Protein AF-A0A957UEA1-F1 (afdb_monomer)

Sequence (206 aa):
MGRRNWQVFEDFLEIAERNLWDQPMHVEHVAAGMPLPESAEAIALVAGLERHYPGDEHWDNFAQAYALLLDAAETAEAVGGSWDTLGEVFMEFGQPSHWYGQHFTTWNTAMLAQRLLNGNDEARIAEALAADAGHAIRAVLVTHVDTASSALSDIAAIRAAIDSTGHPALLAVDAIASLACDEMRMDEWGVDILVGASQKGLMLPP

Radius of gyration: 18.83 Å; Cα contacts (8 Å, |Δi|>4): 244; chains: 1; bounding box: 43×38×44 Å

Foldseek 3Di:
DADDPCCLVVLLVLLVVVLVVLVVVQLVCLVVLHPRDDDPSNVVSVVVVCVNQPDLVSLLVSLVVSVVVLVVVQPPPPDPDDSQPQLVVQVVSVGDHPPFADRREDQSQLVSVVSNVCLLVLVVLLVVQLVPPVLPAAAREEEQQDRRNSDGGDLLSNLVSCVVSVRNHAYAYECQAPVLNHDDDCVVSRHPHYDYDCVHNVVHDD

Structure (mmCIF, N/CA/C/O backbone):
data_AF-A0A957UEA1-F1
#
_entry.id   AF-A0A957UEA1-F1
#
loop_
_atom_site.group_PDB
_atom_site.id
_atom_site.type_symbol
_atom_site.label_atom_id
_atom_site.label_alt_id
_atom_site.label_comp_id
_atom_site.label_asym_id
_atom_site.label_entity_id
_atom_site.label_seq_id
_atom_site.pdbx_PDB_ins_code
_atom_site.Cartn_x
_atom_site.Cartn_y
_atom_site.Cartn_z
_atom_site.occupancy
_atom_site.B_iso_or_equiv
_atom_site.auth_seq_id
_atom_site.auth_comp_id
_atom_site.auth_asym_id
_atom_site.auth_atom_id
_atom_site.pdbx_PDB_model_num
ATOM 1 N N . MET A 1 1 ? 24.969 12.513 14.583 1.00 49.31 1 MET A N 1
ATOM 2 C CA . MET A 1 1 ? 24.843 13.823 13.907 1.00 49.31 1 MET A CA 1
ATOM 3 C C . MET A 1 1 ? 23.772 13.621 12.850 1.00 49.31 1 MET A C 1
ATOM 5 O O . MET A 1 1 ? 23.952 12.718 12.047 1.00 49.31 1 MET A O 1
ATOM 9 N N . GLY A 1 2 ? 22.627 14.302 12.944 1.00 61.53 2 GLY A N 1
ATOM 10 C CA . GLY A 1 2 ? 21.506 14.069 12.022 1.00 61.53 2 GLY A CA 1
ATOM 11 C C . GLY A 1 2 ? 21.831 14.521 10.595 1.00 61.53 2 GLY A C 1
ATOM 12 O O . GLY A 1 2 ? 22.608 15.462 10.415 1.00 61.53 2 GLY A O 1
ATOM 13 N N . ARG A 1 3 ? 21.252 13.841 9.598 1.00 74.00 3 ARG A N 1
ATOM 14 C CA . ARG A 1 3 ? 21.262 14.269 8.189 1.00 74.00 3 ARG A CA 1
ATOM 15 C C . ARG A 1 3 ? 20.566 15.632 8.062 1.00 74.00 3 ARG A C 1
ATOM 17 O O . ARG A 1 3 ? 19.679 15.962 8.848 1.00 74.00 3 ARG A O 1
ATOM 24 N N . ARG A 1 4 ? 20.975 16.448 7.092 1.00 83.19 4 ARG A N 1
ATOM 25 C CA . ARG A 1 4 ? 20.295 17.712 6.760 1.00 83.19 4 ARG A CA 1
ATOM 26 C C . ARG A 1 4 ? 19.091 17.424 5.867 1.00 83.19 4 ARG A C 1
ATOM 28 O O . ARG A 1 4 ? 19.165 16.531 5.035 1.00 83.19 4 ARG A O 1
ATOM 35 N N . ASN A 1 5 ? 18.040 18.239 5.967 1.00 77.12 5 ASN A N 1
ATOM 36 C CA . ASN A 1 5 ? 16.781 18.031 5.234 1.00 77.12 5 ASN A CA 1
ATOM 37 C C . ASN A 1 5 ? 16.963 17.855 3.719 1.00 77.12 5 ASN A C 1
ATOM 39 O O . ASN A 1 5 ? 16.266 17.062 3.112 1.00 77.12 5 ASN A O 1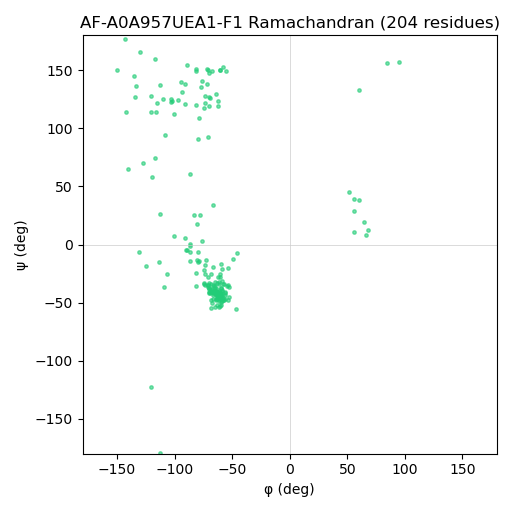
ATOM 43 N N . TRP A 1 6 ? 17.909 18.563 3.101 1.00 80.38 6 TRP A N 1
ATOM 44 C CA . TRP A 1 6 ? 18.140 18.471 1.656 1.00 80.38 6 TRP A CA 1
ATOM 45 C C . TRP A 1 6 ? 18.819 17.166 1.218 1.00 80.38 6 TRP A C 1
ATOM 47 O O . TRP A 1 6 ? 18.757 16.820 0.047 1.00 80.38 6 TRP A O 1
ATOM 57 N N . GLN A 1 7 ? 19.445 16.430 2.138 1.00 86.88 7 GLN A N 1
ATOM 58 C CA . GLN A 1 7 ? 20.112 15.160 1.825 1.00 86.88 7 GLN A CA 1
ATOM 59 C C . GLN A 1 7 ? 19.107 14.038 1.544 1.00 86.88 7 GLN A C 1
ATOM 61 O O . GLN A 1 7 ? 19.476 13.027 0.963 1.00 86.88 7 GLN A O 1
ATOM 66 N N . VAL A 1 8 ? 17.828 14.258 1.871 1.00 84.69 8 VAL A N 1
ATOM 67 C CA . VAL A 1 8 ? 16.711 13.414 1.430 1.00 84.69 8 VAL A CA 1
ATOM 68 C C . VAL A 1 8 ? 16.635 13.323 -0.097 1.00 84.69 8 VAL A C 1
ATOM 70 O O . VAL A 1 8 ? 16.293 12.283 -0.646 1.00 84.69 8 VAL A O 1
ATOM 73 N N . PHE A 1 9 ? 17.002 14.409 -0.786 1.00 84.00 9 PHE A N 1
ATOM 74 C CA . PHE A 1 9 ? 17.020 14.468 -2.242 1.00 84.00 9 PHE A CA 1
ATOM 75 C C . PHE A 1 9 ? 18.207 13.695 -2.826 1.00 84.00 9 PHE A C 1
ATOM 77 O O . PHE A 1 9 ? 18.073 13.082 -3.877 1.00 84.00 9 PHE A O 1
ATOM 84 N N . GLU A 1 10 ? 19.355 13.681 -2.140 1.00 88.56 10 GLU A N 1
ATOM 85 C CA . GLU A 1 10 ? 20.489 12.833 -2.534 1.00 88.56 10 GLU A CA 1
ATOM 86 C C . GLU A 1 10 ? 20.099 11.356 -2.448 1.00 88.56 10 GLU A C 1
ATOM 88 O O . GLU A 1 10 ? 20.282 10.623 -3.413 1.00 88.56 10 GLU A O 1
ATOM 93 N N . ASP A 1 11 ? 19.474 10.951 -1.336 1.00 87.62 11 ASP A N 1
ATOM 94 C CA . ASP A 1 11 ? 18.984 9.582 -1.155 1.00 87.62 11 ASP A CA 1
ATOM 95 C C . ASP A 1 11 ? 17.944 9.212 -2.234 1.00 87.62 11 ASP A C 1
ATOM 97 O O . ASP A 1 11 ? 18.010 8.127 -2.807 1.00 87.62 11 ASP A O 1
ATOM 101 N N . PHE A 1 12 ? 17.027 10.129 -2.576 1.00 81.94 12 PHE A N 1
ATOM 102 C CA . PHE A 1 12 ? 16.074 9.955 -3.682 1.00 81.94 12 PHE A CA 1
ATOM 103 C C . PHE A 1 12 ? 16.775 9.693 -5.025 1.00 81.94 12 PHE A C 1
ATOM 105 O O . PHE A 1 12 ? 16.403 8.763 -5.743 1.00 81.94 12 PHE A O 1
ATOM 112 N N . LEU A 1 13 ? 17.796 10.488 -5.362 1.00 84.12 13 LEU A N 1
ATOM 113 C CA . LEU A 1 13 ? 18.549 10.327 -6.606 1.00 84.12 13 LEU A CA 1
ATOM 114 C C . LEU A 1 13 ? 19.344 9.019 -6.630 1.00 84.12 13 LEU A C 1
ATOM 116 O O . LEU A 1 13 ? 19.348 8.349 -7.658 1.00 84.12 13 LEU A O 1
ATOM 120 N N . GLU A 1 14 ? 19.971 8.636 -5.515 1.00 87.00 14 GLU A N 1
ATOM 121 C CA . GLU A 1 14 ? 20.700 7.368 -5.398 1.00 87.00 14 GLU A CA 1
ATOM 122 C C . GLU A 1 14 ? 19.771 6.163 -5.609 1.00 87.00 14 GLU A C 1
ATOM 124 O O . GLU A 1 14 ? 20.134 5.222 -6.316 1.00 87.00 14 GLU A O 1
ATOM 129 N N . ILE A 1 15 ? 18.549 6.209 -5.063 1.00 80.50 15 ILE A N 1
ATOM 130 C CA . ILE A 1 15 ? 17.513 5.194 -5.306 1.00 80.50 15 ILE A CA 1
ATOM 131 C C . ILE A 1 15 ? 17.152 5.144 -6.794 1.00 80.50 15 ILE A C 1
ATOM 133 O O . ILE A 1 15 ? 17.224 4.077 -7.406 1.00 80.50 15 ILE A O 1
ATOM 137 N N . ALA A 1 16 ? 16.796 6.285 -7.392 1.00 76.44 16 ALA A N 1
ATOM 138 C CA . ALA A 1 16 ? 16.396 6.356 -8.797 1.00 76.44 16 ALA A CA 1
ATOM 139 C C . ALA A 1 16 ? 17.508 5.875 -9.747 1.00 76.44 16 ALA A C 1
ATOM 141 O O . ALA A 1 16 ? 17.252 5.098 -10.669 1.00 76.44 16 ALA A O 1
ATOM 142 N N . GLU A 1 17 ? 18.751 6.283 -9.495 1.00 82.81 17 GLU A N 1
ATOM 143 C CA . GLU A 1 17 ? 19.921 5.858 -10.257 1.00 82.81 17 GLU A CA 1
ATOM 144 C C . GLU A 1 17 ? 20.171 4.350 -10.112 1.00 82.81 17 GLU A C 1
ATOM 146 O O . GLU A 1 17 ? 20.339 3.658 -11.118 1.00 82.81 17 GLU A O 1
ATOM 151 N N . ARG A 1 18 ? 20.153 3.811 -8.885 1.00 84.44 18 ARG A N 1
ATOM 152 C CA . ARG A 1 18 ? 20.348 2.372 -8.642 1.00 84.44 18 ARG A CA 1
ATOM 153 C C . ARG A 1 18 ? 19.332 1.538 -9.417 1.00 84.44 18 ARG A C 1
ATOM 155 O O . ARG A 1 18 ? 19.703 0.547 -10.044 1.00 84.44 18 ARG A O 1
ATOM 162 N N . ASN A 1 19 ? 18.081 1.988 -9.437 1.00 74.06 19 ASN A N 1
ATOM 163 C CA . ASN A 1 19 ? 17.009 1.316 -10.156 1.00 74.06 19 ASN A CA 1
ATOM 164 C C . ASN A 1 19 ? 17.265 1.231 -11.661 1.00 74.06 19 ASN A C 1
ATOM 166 O O . ASN A 1 19 ? 17.058 0.167 -12.238 1.00 74.06 19 ASN A O 1
ATOM 170 N N . LEU A 1 20 ? 17.761 2.309 -12.278 1.00 76.19 20 LEU A N 1
ATOM 171 C CA . LEU A 1 20 ? 18.150 2.323 -13.692 1.00 76.19 20 LEU A CA 1
ATOM 172 C C . LEU A 1 20 ? 19.301 1.349 -13.975 1.00 76.19 20 LEU A C 1
ATOM 174 O O . LEU A 1 20 ? 19.267 0.616 -14.962 1.00 76.19 20 LEU A O 1
ATOM 178 N N . TRP A 1 21 ? 20.307 1.308 -13.100 1.00 81.88 21 TRP A N 1
ATOM 179 C CA . TRP A 1 21 ? 21.472 0.440 -13.283 1.00 81.88 21 TRP A CA 1
ATOM 180 C C . TRP A 1 21 ? 21.176 -1.049 -13.087 1.00 81.88 21 TRP A C 1
ATOM 182 O O . TRP A 1 21 ? 21.863 -1.877 -13.685 1.00 81.88 21 TRP A O 1
ATOM 192 N N . ASP A 1 22 ? 20.180 -1.405 -12.273 1.00 79.19 22 ASP A N 1
ATOM 193 C CA . ASP A 1 22 ? 19.775 -2.802 -12.069 1.00 79.19 22 ASP A CA 1
ATOM 194 C C . ASP A 1 22 ? 18.879 -3.344 -13.198 1.00 79.19 22 ASP A C 1
ATOM 196 O O . ASP A 1 22 ? 18.748 -4.563 -13.337 1.00 79.19 22 ASP A O 1
ATOM 200 N N . GLN A 1 23 ? 18.310 -2.481 -14.054 1.00 74.50 23 GLN A N 1
ATOM 201 C CA . GLN A 1 23 ? 17.393 -2.910 -15.120 1.00 74.50 23 GLN A CA 1
ATOM 202 C C . GLN A 1 23 ? 17.960 -4.000 -16.044 1.00 74.50 23 GLN A C 1
ATOM 204 O O . GLN A 1 23 ? 17.256 -4.990 -16.256 1.00 74.50 23 GLN A O 1
ATOM 209 N N . PRO A 1 24 ? 19.197 -3.905 -16.578 1.00 81.62 24 PRO A N 1
ATOM 210 C CA . PRO A 1 24 ? 19.712 -4.931 -17.486 1.00 81.62 24 PRO A CA 1
ATOM 211 C C . PRO A 1 24 ? 19.785 -6.314 -16.828 1.00 81.62 24 PRO A C 1
ATOM 213 O O . PRO A 1 24 ? 19.380 -7.311 -17.422 1.00 81.62 24 PRO A O 1
ATOM 216 N N . MET A 1 25 ? 20.227 -6.365 -15.568 1.00 80.94 25 MET A N 1
ATOM 217 C CA . MET A 1 25 ? 20.304 -7.600 -14.785 1.00 80.94 25 MET A CA 1
ATOM 218 C C . MET A 1 25 ? 18.912 -8.201 -14.552 1.00 80.94 25 MET A C 1
ATOM 220 O O . MET A 1 25 ? 18.736 -9.413 -14.700 1.00 80.94 25 MET A O 1
ATOM 224 N N . HIS A 1 26 ? 17.922 -7.369 -14.210 1.00 74.38 26 HIS A N 1
ATOM 225 C CA . HIS A 1 26 ? 16.535 -7.810 -14.048 1.00 74.38 26 HIS A CA 1
ATOM 226 C C . HIS A 1 26 ? 15.979 -8.403 -15.347 1.00 74.38 26 HIS A C 1
ATOM 228 O O . HIS A 1 26 ? 15.399 -9.488 -15.320 1.00 74.38 26 HIS A O 1
ATOM 234 N N . VAL A 1 27 ? 16.209 -7.741 -16.487 1.00 74.12 27 VAL A N 1
ATOM 235 C CA . VAL A 1 27 ? 15.773 -8.222 -17.808 1.00 74.12 27 VAL A CA 1
ATOM 236 C C . VAL A 1 27 ? 16.382 -9.591 -18.128 1.00 74.12 27 VAL A C 1
ATOM 238 O O . VAL A 1 27 ? 15.662 -10.494 -18.555 1.00 74.12 27 VAL A O 1
ATOM 241 N N . GLU A 1 28 ? 17.679 -9.782 -17.876 1.00 78.81 28 GLU A N 1
ATOM 242 C CA . GLU A 1 28 ? 18.356 -11.068 -18.091 1.00 78.81 28 GLU A CA 1
ATOM 243 C C . GLU A 1 28 ? 17.772 -12.195 -17.227 1.00 78.81 28 GLU A C 1
ATOM 245 O O . GLU A 1 28 ? 17.553 -13.305 -17.719 1.00 78.81 28 GLU A O 1
ATOM 250 N N . HIS A 1 29 ? 17.479 -11.921 -15.953 1.00 75.88 29 HIS A N 1
ATOM 251 C CA . HIS A 1 29 ? 16.945 -12.930 -15.033 1.00 75.88 29 HIS A CA 1
ATOM 252 C C . HIS A 1 29 ? 15.511 -13.320 -15.374 1.00 75.88 29 HIS A C 1
ATOM 254 O O . HIS A 1 29 ? 15.189 -14.510 -15.386 1.00 75.88 29 HIS A O 1
ATOM 260 N N . VAL A 1 30 ? 14.676 -12.344 -15.735 1.00 65.69 30 VAL A N 1
ATOM 261 C CA . VAL A 1 30 ? 13.316 -12.609 -16.216 1.00 65.69 30 VAL A CA 1
ATOM 262 C C . VAL A 1 30 ? 13.357 -13.450 -17.491 1.00 65.69 30 VAL A C 1
ATOM 264 O O . VAL A 1 30 ? 12.661 -14.462 -17.569 1.00 65.69 30 VAL A O 1
ATOM 267 N N . ALA A 1 31 ? 14.220 -13.107 -18.454 1.00 72.44 31 ALA A N 1
ATOM 268 C CA . ALA A 1 31 ? 14.385 -13.888 -19.682 1.00 72.44 31 ALA A CA 1
ATOM 269 C C . ALA A 1 31 ? 14.848 -15.336 -19.414 1.00 72.44 31 ALA A C 1
ATOM 271 O O . ALA A 1 31 ? 14.533 -16.243 -20.186 1.00 72.44 31 ALA A O 1
ATOM 272 N N . ALA A 1 32 ? 15.563 -15.567 -18.311 1.00 78.00 32 ALA A N 1
ATOM 273 C CA . ALA A 1 32 ? 15.991 -16.888 -17.858 1.00 78.00 32 ALA A CA 1
ATOM 274 C C . ALA A 1 32 ? 14.955 -17.621 -16.978 1.00 78.00 32 ALA A C 1
ATOM 276 O O . ALA A 1 32 ? 15.214 -18.747 -16.548 1.00 78.00 32 ALA A O 1
ATOM 277 N N . GLY A 1 33 ? 13.800 -17.010 -16.683 1.00 70.88 33 GLY A N 1
ATOM 278 C CA . GLY A 1 33 ? 12.806 -17.549 -15.746 1.00 70.88 33 GLY A CA 1
ATOM 279 C C . GLY A 1 33 ? 13.311 -17.636 -14.301 1.00 70.88 33 GLY A C 1
ATOM 280 O O . GLY A 1 33 ? 12.780 -18.406 -13.497 1.00 70.88 33 GLY A O 1
ATOM 281 N N . MET A 1 34 ? 14.360 -16.884 -13.974 1.00 69.19 34 MET A N 1
ATOM 282 C CA . MET A 1 34 ? 14.968 -16.839 -12.652 1.00 69.19 34 MET A CA 1
ATOM 283 C C . MET A 1 34 ? 14.296 -15.759 -11.791 1.00 69.19 34 MET A C 1
ATOM 285 O O . MET A 1 34 ? 13.756 -14.791 -12.332 1.00 69.19 34 MET A O 1
ATOM 289 N N . PRO A 1 35 ? 14.320 -15.896 -10.454 1.00 64.62 35 PRO A N 1
ATOM 290 C CA . PRO A 1 35 ? 13.901 -14.823 -9.560 1.00 64.62 35 PRO A CA 1
ATOM 291 C C . PRO A 1 35 ? 14.677 -13.534 -9.843 1.00 64.62 35 PRO A C 1
ATOM 293 O O . PRO A 1 35 ? 15.846 -13.590 -10.236 1.00 64.62 35 PRO A O 1
ATOM 296 N N . LEU A 1 36 ? 14.034 -12.389 -9.610 1.00 67.19 36 LEU A N 1
ATOM 297 C CA . LEU A 1 36 ? 14.697 -11.092 -9.687 1.00 67.19 36 LEU A CA 1
ATOM 298 C C . LEU A 1 36 ? 15.816 -11.039 -8.633 1.00 67.19 36 LEU A C 1
ATOM 300 O O . LEU A 1 36 ? 15.535 -11.217 -7.447 1.00 67.19 36 LEU A O 1
ATOM 304 N N . PRO A 1 37 ? 17.080 -10.861 -9.043 1.00 69.94 37 PRO A N 1
ATOM 305 C CA . PRO A 1 37 ? 18.200 -10.809 -8.119 1.00 69.94 37 PRO A CA 1
ATOM 306 C C . PRO A 1 37 ? 18.317 -9.408 -7.511 1.00 69.94 37 PRO A C 1
ATOM 308 O O . PRO A 1 37 ? 18.028 -8.410 -8.166 1.00 69.94 37 PRO A O 1
ATOM 311 N N . GLU A 1 38 ? 18.833 -9.326 -6.289 1.00 69.19 38 GLU A N 1
ATOM 312 C CA . GLU A 1 38 ? 19.298 -8.062 -5.719 1.00 69.19 38 GLU A CA 1
ATOM 313 C C . GLU A 1 38 ? 20.800 -7.901 -5.973 1.00 69.19 38 GLU A C 1
ATOM 315 O O . GLU A 1 38 ? 21.591 -8.811 -5.701 1.00 69.19 38 GLU A O 1
ATOM 320 N N . SER A 1 39 ? 21.213 -6.735 -6.477 1.00 80.25 39 SER A N 1
ATOM 321 C CA . SER A 1 39 ? 22.634 -6.399 -6.572 1.00 80.25 39 SER A CA 1
ATOM 322 C C . SER A 1 39 ? 23.214 -6.129 -5.180 1.00 80.25 39 SER A C 1
ATOM 324 O O . SER A 1 39 ? 22.525 -5.665 -4.268 1.00 80.25 39 SER A O 1
ATOM 326 N N . ALA A 1 40 ? 24.509 -6.400 -4.991 1.00 83.88 40 ALA A N 1
ATOM 327 C CA . ALA A 1 40 ? 25.183 -6.089 -3.728 1.00 83.88 40 ALA A CA 1
ATOM 328 C C . ALA A 1 40 ? 25.109 -4.582 -3.411 1.00 83.88 40 ALA A C 1
ATOM 330 O O . ALA A 1 40 ? 25.039 -4.177 -2.250 1.00 83.88 40 ALA A O 1
ATOM 331 N N . GLU A 1 41 ? 25.092 -3.760 -4.457 1.00 83.94 41 GLU A N 1
ATOM 332 C CA . GLU A 1 41 ? 24.916 -2.319 -4.415 1.00 83.94 41 GLU A CA 1
ATOM 333 C C . GLU A 1 41 ? 23.513 -1.922 -3.940 1.00 83.94 41 GLU A C 1
ATOM 335 O O . GLU A 1 41 ? 23.403 -1.032 -3.098 1.00 83.94 41 G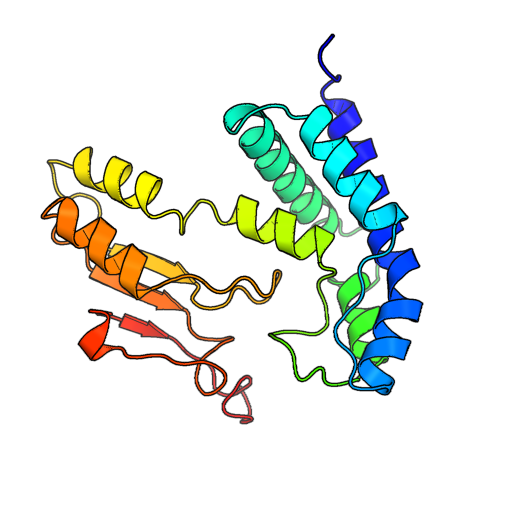LU A O 1
ATOM 340 N N . ALA A 1 42 ? 22.455 -2.587 -4.419 1.00 78.62 42 ALA A N 1
ATOM 341 C CA . ALA A 1 42 ? 21.089 -2.374 -3.936 1.00 78.62 42 ALA A CA 1
ATOM 342 C C . ALA A 1 42 ? 20.958 -2.716 -2.444 1.00 78.62 42 ALA A C 1
ATOM 344 O O . ALA A 1 42 ? 20.479 -1.893 -1.664 1.00 78.62 42 ALA A O 1
ATOM 345 N N . ILE A 1 43 ? 21.487 -3.867 -2.019 1.00 80.38 43 ILE A N 1
ATOM 346 C CA . ILE A 1 43 ? 21.493 -4.270 -0.602 1.00 80.38 43 ILE A CA 1
ATOM 347 C C . ILE A 1 43 ? 22.230 -3.230 0.258 1.00 80.38 43 ILE A C 1
ATOM 349 O O . ILE A 1 43 ? 21.765 -2.837 1.332 1.00 80.38 43 ILE A O 1
ATOM 353 N N . ALA A 1 44 ? 23.388 -2.756 -0.211 1.00 85.62 44 ALA A N 1
ATOM 354 C CA . ALA A 1 44 ? 24.175 -1.753 0.498 1.00 85.62 44 ALA A CA 1
ATOM 355 C C . ALA A 1 44 ? 23.461 -0.395 0.592 1.00 85.62 44 ALA A C 1
ATOM 357 O O . ALA A 1 44 ? 23.589 0.274 1.624 1.00 85.62 44 ALA A O 1
ATOM 358 N N . LEU A 1 45 ? 22.712 -0.010 -0.449 1.00 86.12 45 LEU A N 1
ATOM 359 C CA . LEU A 1 45 ? 21.891 1.198 -0.471 1.00 86.12 45 LEU A CA 1
ATOM 360 C C . LEU A 1 45 ? 20.792 1.128 0.591 1.00 86.12 45 LEU A C 1
ATOM 362 O O . LEU A 1 45 ? 20.723 2.024 1.430 1.00 86.12 45 LEU A O 1
ATOM 366 N N . VAL A 1 46 ? 20.000 0.049 0.627 1.00 81.06 46 VAL A N 1
ATOM 367 C CA . VAL A 1 46 ? 18.929 -0.119 1.629 1.00 81.06 46 VAL A CA 1
ATOM 368 C C . VAL A 1 46 ? 19.500 -0.067 3.046 1.00 81.06 46 VAL A C 1
ATOM 370 O O . VAL A 1 46 ? 19.052 0.732 3.868 1.00 81.06 46 VAL A O 1
ATOM 373 N N . ALA A 1 47 ? 20.578 -0.811 3.309 1.00 83.44 47 ALA A N 1
ATOM 374 C CA . ALA A 1 47 ? 21.256 -0.770 4.603 1.00 83.44 47 ALA A CA 1
ATOM 375 C C . ALA A 1 47 ? 21.833 0.624 4.934 1.00 83.44 47 ALA A C 1
ATOM 377 O O . ALA A 1 47 ? 22.012 0.975 6.102 1.00 83.44 47 ALA A O 1
ATOM 378 N N . GLY A 1 48 ? 22.190 1.417 3.920 1.00 88.44 48 GLY A N 1
ATOM 379 C CA . GLY A 1 48 ? 22.592 2.815 4.059 1.00 88.44 48 GLY A CA 1
ATOM 380 C C . GLY A 1 48 ? 21.437 3.696 4.509 1.00 88.44 48 GLY A C 1
ATOM 381 O O . GLY A 1 48 ? 21.569 4.397 5.514 1.00 88.44 48 GLY A O 1
ATOM 382 N N . LEU A 1 49 ? 20.300 3.596 3.823 1.00 86.00 49 LEU A N 1
ATOM 383 C CA . LEU A 1 49 ? 19.089 4.334 4.155 1.00 86.00 49 LEU A CA 1
ATOM 384 C C . LEU A 1 49 ? 18.630 4.022 5.585 1.00 86.00 49 LEU A C 1
ATOM 386 O O . LEU A 1 49 ? 18.383 4.948 6.354 1.00 86.00 49 LEU A O 1
ATOM 390 N N . GLU A 1 50 ? 18.595 2.754 6.001 1.00 83.56 50 GLU A N 1
ATOM 391 C CA . GLU A 1 50 ? 18.204 2.377 7.373 1.00 83.56 50 GLU A CA 1
ATOM 392 C C . GLU A 1 50 ? 19.094 3.030 8.442 1.00 83.56 50 GLU A C 1
ATOM 394 O O . GLU A 1 50 ? 18.632 3.406 9.521 1.00 83.56 50 GLU A O 1
ATOM 399 N N . ARG A 1 51 ? 20.385 3.225 8.139 1.00 87.00 51 ARG A N 1
ATOM 400 C CA . ARG A 1 51 ? 21.299 3.974 9.015 1.00 87.00 51 ARG A CA 1
ATOM 401 C C . ARG A 1 51 ? 21.055 5.481 8.966 1.00 87.00 51 ARG A C 1
ATOM 403 O O . ARG A 1 51 ? 21.307 6.162 9.959 1.00 87.00 51 ARG A O 1
ATOM 410 N N . HIS A 1 52 ? 20.639 6.013 7.817 1.00 88.06 52 HIS A N 1
ATOM 411 C CA . HIS A 1 52 ? 20.332 7.432 7.623 1.00 88.06 52 HIS A CA 1
ATOM 412 C C . HIS A 1 52 ? 19.073 7.855 8.390 1.00 88.06 52 HIS A C 1
ATOM 414 O O . HIS A 1 52 ? 19.032 8.971 8.915 1.00 88.06 52 HIS A O 1
ATOM 420 N N . TYR A 1 53 ? 18.104 6.947 8.498 1.00 85.75 53 TYR A N 1
ATOM 421 C CA . TYR A 1 53 ? 16.773 7.181 9.051 1.00 85.75 53 TYR A CA 1
ATOM 422 C C . TYR A 1 53 ? 16.453 6.143 10.145 1.00 85.75 53 TYR A C 1
ATOM 424 O O . TYR A 1 53 ? 15.638 5.244 9.936 1.00 85.75 53 TYR A O 1
ATOM 432 N N . PRO A 1 54 ? 17.119 6.224 11.314 1.00 82.38 54 PRO A N 1
ATOM 433 C CA . PRO A 1 54 ? 16.991 5.207 12.350 1.00 82.38 54 PRO A CA 1
ATOM 434 C C . PRO A 1 54 ? 15.652 5.319 13.088 1.00 82.38 54 PRO A C 1
ATOM 436 O O . PRO A 1 54 ? 15.423 6.290 13.802 1.00 82.38 54 PRO A O 1
ATOM 439 N N . GLY A 1 55 ? 14.818 4.286 12.990 1.00 77.62 55 GLY A N 1
ATOM 440 C CA . GLY A 1 55 ? 13.535 4.190 13.694 1.00 77.62 55 GLY A CA 1
ATOM 441 C C . GLY A 1 55 ? 12.339 4.666 12.868 1.00 77.62 55 GLY A C 1
ATOM 442 O O . GLY A 1 55 ? 12.483 5.452 11.930 1.00 77.62 55 GLY A O 1
ATOM 443 N N . ASP A 1 56 ? 11.158 4.179 13.243 1.00 71.75 56 ASP A N 1
ATOM 444 C CA . ASP A 1 56 ? 9.948 4.257 12.415 1.00 71.75 56 ASP A CA 1
ATOM 445 C C . ASP A 1 56 ? 9.525 5.702 12.124 1.00 71.75 56 ASP A C 1
ATOM 447 O O . ASP A 1 56 ? 9.231 6.033 10.985 1.00 71.75 56 ASP A O 1
ATOM 451 N N . GLU A 1 57 ? 9.620 6.616 13.096 1.00 76.88 57 GLU A N 1
ATOM 452 C CA . GLU A 1 57 ? 9.274 8.032 12.885 1.00 76.88 57 GLU A CA 1
ATOM 453 C C . GLU A 1 57 ? 10.178 8.718 11.842 1.00 76.88 57 GLU A C 1
ATOM 455 O O . GLU A 1 57 ? 9.719 9.507 11.012 1.00 76.88 57 GLU A O 1
ATOM 460 N N . HIS A 1 58 ? 11.484 8.442 11.864 1.00 80.75 58 HIS A N 1
ATOM 461 C CA . HIS A 1 58 ? 12.415 9.022 10.894 1.00 80.75 58 HIS A CA 1
ATOM 462 C C . HIS A 1 58 ? 12.208 8.434 9.499 1.00 80.75 58 HIS A C 1
ATOM 464 O O . HIS A 1 58 ? 12.328 9.161 8.511 1.00 80.75 58 HIS A O 1
ATOM 470 N N . TRP A 1 59 ? 11.865 7.149 9.432 1.00 76.31 59 TRP A N 1
ATOM 471 C CA . TRP A 1 59 ? 11.532 6.481 8.185 1.00 76.31 59 TRP A CA 1
ATOM 472 C C . TRP A 1 59 ? 10.201 6.963 7.605 1.00 76.31 59 TRP A C 1
ATOM 474 O O . TRP A 1 59 ? 10.137 7.239 6.415 1.00 76.31 59 TRP A O 1
ATOM 484 N N . ASP A 1 60 ? 9.174 7.165 8.432 1.00 71.44 60 ASP A N 1
ATOM 485 C CA . ASP A 1 60 ? 7.875 7.712 8.023 1.00 71.44 60 ASP A CA 1
ATOM 486 C C . ASP A 1 60 ? 8.028 9.113 7.424 1.00 71.44 60 ASP A C 1
ATOM 488 O O . ASP A 1 60 ? 7.443 9.426 6.387 1.00 71.44 60 ASP A O 1
ATOM 492 N N . ASN A 1 61 ? 8.860 9.951 8.047 1.00 77.62 61 ASN A N 1
ATOM 493 C CA . ASN A 1 61 ? 9.175 11.280 7.529 1.00 77.62 61 ASN A CA 1
ATOM 494 C C . ASN A 1 61 ? 9.942 11.216 6.200 1.00 77.62 61 ASN A C 1
ATOM 496 O O . ASN A 1 61 ? 9.658 11.996 5.290 1.00 77.62 61 ASN A O 1
ATOM 500 N N . PHE A 1 62 ? 10.904 10.295 6.077 1.00 81.56 62 PHE A N 1
ATOM 501 C CA . PHE A 1 62 ? 11.606 10.047 4.818 1.00 81.56 62 PHE A CA 1
ATOM 502 C C . PHE A 1 62 ? 10.636 9.606 3.724 1.00 81.56 62 PHE A C 1
ATOM 504 O O . PHE A 1 62 ? 10.656 10.161 2.631 1.00 81.56 62 PHE A O 1
ATOM 511 N N . ALA A 1 63 ? 9.757 8.659 4.041 1.00 73.81 63 ALA A N 1
ATOM 512 C CA . ALA A 1 63 ? 8.771 8.120 3.129 1.00 73.81 63 ALA A CA 1
ATOM 513 C C . ALA A 1 63 ? 7.837 9.247 2.640 1.00 73.81 63 ALA A C 1
ATOM 515 O O . ALA A 1 63 ? 7.752 9.511 1.443 1.00 73.81 63 ALA A O 1
ATOM 516 N N . GLN A 1 64 ? 7.243 10.029 3.544 1.00 72.06 64 GLN A N 1
ATOM 517 C CA . GLN A 1 64 ? 6.417 11.182 3.158 1.00 72.06 64 GLN A CA 1
ATOM 518 C C . GLN A 1 64 ? 7.169 12.180 2.261 1.00 72.06 64 GLN A C 1
ATOM 520 O O . GLN A 1 64 ? 6.623 12.647 1.262 1.00 72.06 64 GLN A O 1
ATOM 525 N N . ALA A 1 65 ? 8.430 12.489 2.580 1.00 77.44 65 ALA A N 1
ATOM 526 C CA . ALA A 1 65 ? 9.253 13.365 1.750 1.00 77.44 65 ALA A CA 1
ATOM 527 C C . ALA A 1 65 ? 9.546 12.757 0.368 1.00 77.44 65 ALA A C 1
ATOM 529 O O . ALA A 1 65 ? 9.500 13.470 -0.631 1.00 77.44 65 ALA A O 1
ATOM 530 N N . TYR A 1 66 ? 9.811 11.453 0.299 1.00 77.06 66 TYR A N 1
ATOM 531 C CA . TYR A 1 66 ? 10.032 10.716 -0.942 1.00 77.06 66 TYR A CA 1
ATOM 532 C C . TYR A 1 66 ? 8.779 10.718 -1.829 1.00 77.06 66 TYR A C 1
ATOM 534 O O . TYR A 1 66 ? 8.887 11.003 -3.017 1.00 77.06 66 TYR A O 1
ATOM 542 N N . ALA A 1 67 ? 7.589 10.508 -1.255 1.00 69.25 67 ALA A N 1
ATOM 543 C CA . ALA A 1 67 ? 6.320 10.599 -1.979 1.00 69.25 67 ALA A CA 1
ATOM 544 C C . ALA A 1 67 ? 6.069 12.002 -2.551 1.00 69.25 67 ALA A C 1
ATOM 546 O O . ALA A 1 67 ? 5.671 12.133 -3.702 1.00 69.25 67 ALA A O 1
ATOM 547 N N . LEU A 1 68 ? 6.361 13.058 -1.784 1.00 68.31 68 LEU A N 1
ATOM 548 C CA . LEU A 1 68 ? 6.266 14.435 -2.281 1.00 68.31 68 LEU A CA 1
ATOM 549 C C . LEU A 1 68 ? 7.275 14.724 -3.400 1.00 68.31 68 LEU A C 1
ATOM 551 O O . LEU A 1 68 ? 6.977 15.495 -4.306 1.00 68.31 68 LEU A O 1
ATOM 555 N N . LEU A 1 69 ? 8.476 14.142 -3.336 1.00 73.50 69 LEU A N 1
ATOM 556 C CA . LEU A 1 69 ? 9.481 14.277 -4.392 1.00 73.50 69 LEU A CA 1
ATOM 557 C C . LEU A 1 69 ? 9.079 13.525 -5.664 1.00 73.50 69 LEU A C 1
ATOM 559 O O . LEU A 1 69 ? 9.308 14.050 -6.751 1.00 73.50 69 LEU A O 1
ATOM 563 N N . LEU A 1 70 ? 8.470 12.344 -5.529 1.00 68.75 70 LEU A N 1
ATOM 564 C CA . LEU A 1 70 ? 7.863 11.619 -6.644 1.00 68.75 70 LEU A CA 1
ATOM 565 C C . LEU A 1 70 ? 6.739 12.443 -7.280 1.00 68.75 70 LEU A C 1
ATOM 567 O O . LEU A 1 70 ? 6.838 12.750 -8.458 1.00 68.75 70 LEU A O 1
ATOM 571 N N . ASP A 1 71 ? 5.763 12.917 -6.502 1.00 63.50 71 ASP A N 1
ATOM 572 C CA . ASP A 1 71 ? 4.654 13.756 -6.994 1.00 63.50 71 ASP A CA 1
ATOM 573 C C . ASP A 1 71 ? 5.154 15.057 -7.656 1.00 63.50 71 ASP A C 1
ATOM 575 O O . ASP A 1 71 ? 4.685 15.476 -8.716 1.00 63.50 71 ASP A O 1
ATOM 579 N N . ALA A 1 72 ? 6.184 15.691 -7.088 1.00 66.69 72 ALA A N 1
ATOM 580 C CA . ALA A 1 72 ? 6.813 16.861 -7.697 1.00 66.69 72 ALA A CA 1
ATOM 581 C C . ALA A 1 72 ? 7.533 16.528 -9.017 1.00 66.69 72 ALA A C 1
ATOM 583 O O . ALA A 1 72 ? 7.554 17.358 -9.927 1.00 66.69 72 ALA A O 1
ATOM 584 N N . ALA A 1 73 ? 8.130 15.338 -9.131 1.00 64.19 73 ALA A N 1
ATOM 585 C CA . ALA A 1 73 ? 8.715 14.855 -10.378 1.00 64.19 73 ALA A CA 1
ATOM 586 C C . ALA A 1 73 ? 7.632 14.493 -11.413 1.00 64.19 73 ALA A C 1
ATOM 588 O O . ALA A 1 73 ? 7.816 14.780 -12.594 1.00 64.19 73 ALA A O 1
ATOM 589 N N . GLU A 1 74 ? 6.498 13.943 -10.970 1.00 57.41 74 GLU A N 1
ATOM 590 C CA . GLU A 1 74 ? 5.326 13.603 -11.789 1.00 57.41 74 GLU A CA 1
ATOM 591 C C . GLU A 1 74 ? 4.634 14.848 -12.368 1.00 57.41 74 GLU A C 1
ATOM 593 O O . GLU A 1 74 ? 4.219 14.863 -13.526 1.00 57.41 74 GLU A O 1
ATOM 598 N N . THR A 1 75 ? 4.519 15.917 -11.576 1.00 55.31 75 THR A N 1
ATOM 599 C CA . THR A 1 75 ? 3.784 17.143 -11.941 1.00 55.31 75 THR A CA 1
ATOM 600 C C . THR A 1 75 ? 4.633 18.196 -12.659 1.00 55.31 75 THR A C 1
ATOM 602 O O . THR A 1 75 ? 4.109 19.221 -13.109 1.00 55.31 75 THR A O 1
ATOM 605 N N . ALA A 1 76 ? 5.941 17.970 -12.804 1.00 58.12 76 ALA A N 1
ATOM 606 C CA . ALA A 1 76 ? 6.835 18.888 -13.496 1.00 58.12 76 ALA A CA 1
ATOM 607 C C . ALA A 1 76 ? 6.578 18.888 -15.019 1.00 58.12 76 ALA A C 1
ATOM 609 O O . ALA A 1 76 ? 7.217 18.157 -15.772 1.00 58.12 76 ALA A O 1
ATOM 610 N N . GLU A 1 77 ? 5.723 19.805 -15.496 1.00 49.44 77 GLU A N 1
ATOM 611 C CA . GLU A 1 77 ? 5.424 20.083 -16.924 1.00 49.44 77 GLU A CA 1
ATOM 612 C C . GLU A 1 77 ? 6.666 20.282 -17.833 1.00 49.44 77 GLU A C 1
ATOM 614 O O . GLU A 1 77 ? 6.551 20.330 -19.057 1.00 49.44 77 GLU A O 1
ATOM 619 N N . ALA A 1 78 ? 7.862 20.445 -17.260 1.00 50.19 78 ALA A N 1
ATOM 620 C CA . ALA A 1 78 ? 9.084 20.833 -17.960 1.00 50.19 78 ALA A CA 1
ATOM 621 C C . ALA A 1 78 ? 9.787 19.699 -18.732 1.00 50.19 78 ALA A C 1
ATOM 623 O O . ALA A 1 78 ? 10.656 19.988 -19.559 1.00 50.19 78 ALA A O 1
ATOM 624 N N . VAL A 1 79 ? 9.445 18.430 -18.495 1.00 50.47 79 VAL A N 1
ATOM 625 C CA . VAL A 1 79 ? 10.071 17.287 -19.177 1.00 50.47 79 VAL A CA 1
ATOM 626 C C . VAL A 1 79 ? 9.046 16.711 -20.145 1.00 50.47 79 VAL A C 1
ATOM 628 O O . VAL A 1 79 ? 8.203 15.921 -19.756 1.00 50.47 79 VAL A O 1
ATOM 631 N N . GLY A 1 80 ? 9.073 17.140 -21.409 1.00 44.28 80 GLY A N 1
ATOM 632 C CA . GLY A 1 80 ? 8.120 16.732 -22.458 1.00 44.28 80 GLY A CA 1
ATOM 633 C C . GLY A 1 80 ? 8.186 15.254 -22.890 1.00 44.28 80 GLY A C 1
ATOM 634 O O . GLY A 1 80 ? 8.017 14.968 -24.074 1.00 44.28 80 GLY A O 1
ATOM 635 N N . GLY A 1 81 ? 8.485 14.343 -21.964 1.00 51.47 81 GLY A N 1
ATOM 636 C CA . GLY A 1 81 ? 8.441 12.891 -22.101 1.00 51.47 81 GLY A CA 1
ATOM 637 C C . GLY A 1 81 ? 7.339 12.290 -21.228 1.00 51.47 81 GLY A C 1
ATOM 638 O O . GLY A 1 81 ? 6.584 13.001 -20.570 1.00 51.47 81 GLY A O 1
ATOM 639 N N . SER A 1 82 ? 7.216 10.972 -21.270 1.00 47.31 82 SER A N 1
ATOM 640 C CA . SER A 1 82 ? 6.159 10.259 -20.570 1.00 47.31 82 SER A CA 1
ATOM 641 C C . SER A 1 82 ? 6.320 10.217 -19.052 1.00 47.31 82 SER A C 1
ATOM 643 O O . SER A 1 82 ? 7.430 10.195 -18.518 1.00 47.31 82 SER A O 1
ATOM 645 N N . TRP A 1 83 ? 5.154 10.134 -18.416 1.00 48.12 83 TRP A N 1
ATOM 646 C CA . TRP A 1 83 ? 4.804 10.131 -16.995 1.00 48.12 83 TRP A CA 1
ATOM 647 C C . TRP A 1 83 ? 5.519 9.082 -16.135 1.00 48.12 83 TRP A C 1
ATOM 649 O O . TRP A 1 83 ? 5.594 9.247 -14.924 1.00 48.12 83 TRP A O 1
ATOM 659 N N . ASP A 1 84 ? 6.055 8.028 -16.739 1.00 55.19 84 ASP A N 1
ATOM 660 C CA . ASP A 1 84 ? 6.695 6.922 -16.035 1.00 55.19 84 ASP A CA 1
ATOM 661 C C . ASP A 1 84 ? 7.923 6.485 -16.822 1.00 55.19 84 ASP A C 1
ATOM 663 O O . ASP A 1 84 ? 7.946 5.412 -17.390 1.00 55.19 84 ASP A O 1
ATOM 667 N N . THR A 1 85 ? 8.950 7.332 -16.949 1.00 56.53 85 THR A N 1
ATOM 668 C CA . THR A 1 85 ? 10.139 6.983 -17.759 1.00 56.53 85 THR A CA 1
ATOM 669 C C . THR A 1 85 ? 10.764 5.651 -17.317 1.00 56.53 85 THR A C 1
ATOM 671 O O . THR A 1 85 ? 11.229 4.880 -18.153 1.00 56.53 85 THR A O 1
ATOM 674 N N . LEU A 1 86 ? 10.742 5.347 -16.014 1.00 53.19 86 LEU A N 1
ATOM 675 C CA . LEU A 1 86 ? 11.190 4.053 -15.500 1.00 53.19 86 LEU A CA 1
ATOM 676 C C . LEU A 1 86 ? 10.291 2.924 -16.002 1.00 53.19 86 LEU A C 1
ATOM 678 O O . LEU A 1 86 ? 10.793 1.975 -16.607 1.00 53.19 86 LEU A O 1
ATOM 682 N N . GLY A 1 87 ? 8.983 3.036 -15.801 1.00 54.97 87 GLY A N 1
ATOM 683 C CA . GLY A 1 87 ? 8.025 2.048 -16.256 1.00 54.97 87 GLY A CA 1
ATOM 684 C C . GLY A 1 87 ? 7.874 1.984 -17.770 1.00 54.97 87 GLY A C 1
ATOM 685 O O . GLY A 1 87 ? 7.593 0.915 -18.277 1.00 54.97 87 GLY A O 1
ATOM 686 N N . GLU A 1 88 ? 8.157 3.039 -18.528 1.00 56.25 88 GLU A N 1
ATOM 687 C CA . GLU A 1 88 ? 8.216 3.050 -19.989 1.00 56.25 88 GLU A CA 1
ATOM 688 C C . GLU A 1 88 ? 9.392 2.249 -20.502 1.00 56.25 88 GLU A C 1
ATOM 690 O O . GLU A 1 88 ? 9.214 1.404 -21.376 1.00 56.25 88 GLU A O 1
ATOM 695 N N . VAL A 1 89 ? 10.576 2.470 -19.930 1.00 57.88 89 VAL A N 1
ATOM 696 C CA . VAL A 1 89 ? 11.755 1.668 -20.251 1.00 57.88 89 VAL A CA 1
ATOM 697 C C . VAL A 1 89 ? 11.487 0.202 -19.894 1.00 57.88 89 VAL A C 1
ATOM 699 O O . VAL A 1 89 ? 11.752 -0.690 -20.694 1.00 57.88 89 VAL A O 1
ATOM 702 N N . PHE A 1 90 ? 10.865 -0.068 -18.743 1.00 54.84 90 PHE A N 1
ATOM 703 C CA . PHE A 1 90 ? 10.435 -1.420 -18.376 1.00 54.84 90 PHE A CA 1
ATOM 704 C C . PHE A 1 90 ? 9.333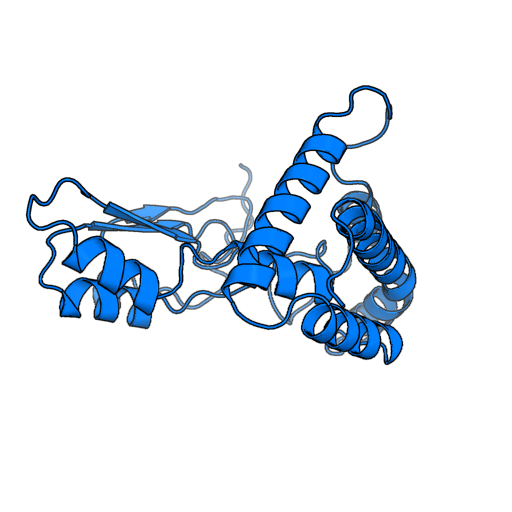 -1.987 -19.302 1.00 54.84 90 PHE A C 1
ATOM 706 O O . PHE A 1 90 ? 9.374 -3.173 -19.637 1.00 54.84 90 PHE A O 1
ATOM 713 N N . MET A 1 91 ? 8.375 -1.171 -19.763 1.00 54.12 91 MET A N 1
ATOM 714 C CA . MET A 1 91 ? 7.319 -1.548 -20.718 1.00 54.12 91 MET A CA 1
ATOM 715 C C . MET A 1 91 ? 7.918 -1.896 -22.080 1.00 54.12 91 MET A C 1
ATOM 717 O O . MET A 1 91 ? 7.473 -2.857 -22.706 1.00 54.12 91 MET A O 1
ATOM 721 N N . GLU A 1 92 ? 8.938 -1.156 -22.522 1.00 57.50 92 GLU A N 1
ATOM 722 C CA . GLU A 1 92 ? 9.648 -1.392 -23.780 1.00 57.50 92 GLU A CA 1
ATOM 723 C C . GLU A 1 92 ? 10.327 -2.771 -23.800 1.00 57.50 92 GLU A C 1
ATOM 725 O O . GLU A 1 92 ? 10.356 -3.431 -24.840 1.00 57.50 92 GLU A O 1
ATOM 730 N N . PHE A 1 93 ? 10.788 -3.270 -22.646 1.00 55.66 93 PHE A N 1
ATOM 731 C CA . PHE A 1 93 ? 11.366 -4.613 -22.546 1.00 55.66 93 PHE A CA 1
ATOM 732 C C . PHE A 1 93 ? 10.329 -5.748 -22.624 1.00 55.66 93 PHE A C 1
ATOM 734 O O . PHE A 1 93 ? 10.674 -6.848 -23.066 1.00 55.66 93 PHE A O 1
ATOM 741 N N . GLY A 1 94 ? 9.063 -5.509 -22.257 1.00 46.94 94 GLY A N 1
ATOM 742 C CA . GLY A 1 94 ? 7.929 -6.390 -22.577 1.00 46.94 94 GLY A CA 1
ATOM 743 C C . GLY A 1 94 ? 8.041 -7.859 -22.128 1.00 46.94 94 GLY A C 1
ATOM 744 O O . GLY A 1 94 ? 7.480 -8.731 -22.794 1.00 46.94 94 GLY A O 1
ATOM 745 N N . GLN A 1 95 ? 8.771 -8.165 -21.046 1.00 46.16 95 GLN A N 1
ATOM 746 C CA . GLN A 1 95 ? 8.978 -9.544 -20.575 1.00 46.16 95 GLN A CA 1
ATOM 747 C C . GLN A 1 95 ? 8.112 -9.882 -19.343 1.00 46.16 95 GLN A C 1
ATOM 749 O O . GLN A 1 95 ? 8.248 -9.231 -18.302 1.00 46.16 95 GLN A O 1
ATOM 754 N N . PRO A 1 96 ? 7.253 -10.918 -19.403 1.00 43.50 96 PRO A N 1
ATOM 755 C CA . PRO A 1 96 ? 6.465 -11.344 -18.253 1.00 43.50 96 PRO A CA 1
ATOM 756 C C . PRO A 1 96 ? 7.316 -12.077 -17.197 1.00 43.50 96 PRO A C 1
ATOM 758 O O . PRO A 1 96 ? 7.997 -13.045 -17.520 1.00 43.50 96 PRO A O 1
ATOM 761 N N . SER A 1 97 ? 7.246 -11.652 -15.928 1.00 39.19 97 SER A N 1
ATOM 762 C CA . SER A 1 97 ? 7.785 -12.394 -14.774 1.00 39.19 97 SER A CA 1
ATOM 763 C C . SER A 1 97 ? 6.688 -13.249 -14.137 1.00 39.19 97 SER A C 1
ATOM 765 O O . SER A 1 97 ? 5.550 -12.804 -13.999 1.00 39.19 97 SER A O 1
ATOM 767 N N . HIS A 1 98 ? 7.034 -14.470 -13.727 1.00 38.69 98 HIS A N 1
ATOM 768 C CA . HIS A 1 98 ? 6.134 -15.395 -13.029 1.00 38.69 98 HIS A CA 1
ATOM 769 C C . HIS A 1 98 ? 6.110 -15.200 -11.498 1.00 38.69 98 HIS A C 1
ATOM 771 O O . HIS A 1 98 ? 5.400 -15.932 -10.813 1.00 38.69 98 HIS A O 1
ATOM 777 N N . TRP A 1 99 ? 6.872 -14.244 -10.954 1.00 38.47 99 TRP A N 1
ATOM 778 C CA . TRP A 1 99 ? 7.169 -14.141 -9.518 1.00 38.47 99 TRP A CA 1
ATOM 779 C C . TRP A 1 99 ? 6.691 -12.819 -8.873 1.00 38.47 99 TRP A C 1
ATOM 781 O O . TRP A 1 99 ? 7.489 -12.131 -8.254 1.00 38.47 99 TRP A O 1
ATOM 791 N N . TYR A 1 100 ? 5.386 -12.520 -8.951 1.00 39.84 100 TYR A N 1
ATOM 792 C CA . TYR A 1 100 ? 4.678 -11.351 -8.367 1.00 39.84 100 TYR A CA 1
ATOM 793 C C . TYR A 1 100 ? 4.680 -10.038 -9.188 1.00 39.84 100 TYR A C 1
ATOM 795 O O . TYR A 1 100 ? 5.454 -9.859 -10.125 1.00 39.84 100 TYR A O 1
ATOM 803 N N . GLY A 1 101 ? 3.662 -9.204 -8.915 1.00 42.81 101 GLY A N 1
ATOM 804 C CA . GLY A 1 101 ? 2.953 -8.323 -9.855 1.00 42.81 101 GLY A CA 1
ATOM 805 C C . GLY A 1 101 ? 3.641 -7.030 -10.315 1.00 42.81 101 GLY A C 1
ATOM 806 O O . GLY A 1 101 ? 4.215 -6.301 -9.525 1.00 42.81 101 GLY A O 1
ATOM 807 N N . GLN A 1 102 ? 3.444 -6.746 -11.608 1.00 44.53 102 GLN A N 1
ATOM 808 C CA . GLN A 1 102 ? 3.857 -5.594 -12.427 1.00 44.53 102 GLN A CA 1
ATOM 809 C C . GLN A 1 102 ? 5.357 -5.278 -12.578 1.00 44.53 102 GLN A C 1
ATOM 811 O O . GLN A 1 102 ? 6.148 -5.236 -11.650 1.00 44.53 102 GLN A O 1
ATOM 816 N N . HIS A 1 103 ? 5.713 -5.045 -13.845 1.00 50.78 103 HIS A N 1
ATOM 817 C CA . HIS A 1 103 ? 7.054 -5.055 -14.435 1.00 50.78 103 HIS A CA 1
ATOM 818 C C . HIS A 1 103 ? 7.917 -3.822 -14.122 1.00 50.78 103 HIS A C 1
ATOM 820 O O . HIS A 1 103 ? 9.001 -3.706 -14.683 1.00 50.78 103 HIS A O 1
ATOM 826 N N . PHE A 1 104 ? 7.434 -2.885 -13.303 1.00 48.34 104 PHE A N 1
ATOM 827 C CA . PHE A 1 104 ? 7.866 -1.480 -13.358 1.00 48.34 104 PHE A CA 1
ATOM 828 C C . PHE A 1 104 ? 8.634 -1.010 -12.123 1.00 48.34 104 PHE A C 1
ATOM 830 O O . PHE A 1 104 ? 9.337 -0.001 -12.180 1.00 48.34 104 PHE A O 1
ATOM 837 N N . THR A 1 105 ? 8.562 -1.772 -11.033 1.00 52.53 105 THR A N 1
ATOM 838 C CA . THR A 1 105 ? 9.124 -1.364 -9.751 1.00 52.53 105 THR A CA 1
ATOM 839 C C . THR A 1 105 ? 10.240 -2.298 -9.334 1.00 52.53 105 THR A C 1
ATOM 841 O O . THR A 1 105 ? 10.041 -3.472 -9.039 1.00 52.53 105 THR A O 1
ATOM 844 N N . THR A 1 106 ? 11.447 -1.759 -9.280 1.00 51.81 106 THR A N 1
ATOM 845 C CA . THR A 1 106 ? 12.584 -2.435 -8.660 1.00 51.81 106 THR A CA 1
ATOM 846 C C . THR A 1 106 ? 12.328 -2.705 -7.179 1.00 51.81 106 THR A C 1
ATOM 848 O O . THR A 1 106 ? 11.660 -1.931 -6.496 1.00 51.81 106 THR A O 1
ATOM 851 N N . TRP A 1 107 ? 12.924 -3.771 -6.647 1.00 48.00 107 TRP A N 1
ATOM 852 C CA . TRP A 1 107 ? 12.697 -4.185 -5.262 1.00 48.00 107 TRP A CA 1
ATOM 853 C C . TRP A 1 107 ? 12.946 -3.072 -4.226 1.00 48.00 107 TRP A C 1
ATOM 855 O O . TRP A 1 107 ? 12.198 -2.938 -3.268 1.00 48.00 107 TRP A O 1
ATOM 865 N N . ASN A 1 108 ? 13.926 -2.191 -4.450 1.00 50.53 108 ASN A N 1
ATOM 866 C CA . ASN A 1 108 ? 14.170 -1.049 -3.562 1.00 50.53 108 ASN A CA 1
ATOM 867 C C . ASN A 1 108 ? 12.990 -0.066 -3.533 1.00 50.53 108 ASN A C 1
ATOM 869 O O . ASN A 1 108 ? 12.584 0.383 -2.464 1.00 50.53 108 ASN A O 1
ATOM 873 N N . THR A 1 109 ? 12.414 0.249 -4.696 1.00 56.88 109 THR A N 1
ATOM 874 C CA . THR A 1 109 ? 11.213 1.090 -4.780 1.00 56.88 109 THR A CA 1
ATOM 875 C C . THR A 1 109 ? 9.997 0.348 -4.238 1.00 56.88 109 THR A C 1
ATOM 877 O O . THR A 1 109 ? 9.165 0.963 -3.583 1.00 56.88 109 THR A O 1
ATOM 880 N N . ALA A 1 110 ? 9.935 -0.972 -4.405 1.00 55.09 110 ALA A N 1
ATOM 881 C CA . ALA A 1 110 ? 8.914 -1.815 -3.803 1.00 55.09 110 ALA A 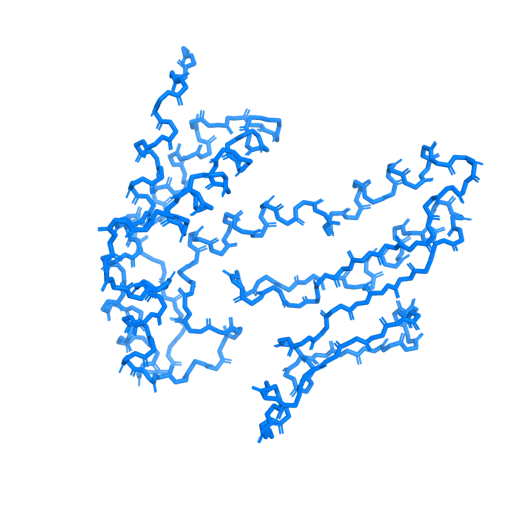CA 1
ATOM 882 C C . ALA A 1 110 ? 8.968 -1.812 -2.272 1.00 55.09 110 ALA A C 1
ATOM 884 O O . ALA A 1 110 ? 7.946 -1.600 -1.635 1.00 55.09 110 ALA A O 1
ATOM 885 N N . MET A 1 111 ? 10.145 -1.952 -1.663 1.00 54.78 111 MET A N 1
ATOM 886 C CA . MET A 1 111 ? 10.321 -1.856 -0.210 1.00 54.78 111 MET A CA 1
ATOM 887 C C . MET A 1 111 ? 9.963 -0.463 0.321 1.00 54.78 111 MET A C 1
ATOM 889 O O . MET A 1 111 ? 9.365 -0.325 1.389 1.00 54.78 111 MET A O 1
ATOM 893 N N . LEU A 1 112 ? 10.313 0.584 -0.430 1.00 60.50 112 LEU A N 1
ATOM 894 C CA . LEU A 1 112 ? 9.959 1.959 -0.087 1.00 60.50 112 LEU A CA 1
ATOM 895 C C . LEU A 1 112 ? 8.455 2.186 -0.169 1.00 60.50 112 LEU A C 1
ATOM 897 O O . LEU A 1 112 ? 7.876 2.712 0.775 1.00 60.50 112 LEU A O 1
ATOM 901 N N . ALA A 1 113 ? 7.818 1.743 -1.247 1.00 59.09 113 ALA A N 1
ATOM 902 C CA . ALA A 1 113 ? 6.381 1.840 -1.433 1.00 59.09 113 ALA A CA 1
ATOM 903 C C . ALA A 1 113 ? 5.602 0.953 -0.448 1.00 59.09 113 ALA A C 1
ATOM 905 O O . ALA A 1 113 ? 4.649 1.433 0.150 1.00 59.09 113 ALA A O 1
ATOM 906 N N . GLN A 1 114 ? 6.070 -0.254 -0.128 1.00 55.03 114 GLN A N 1
ATOM 907 C CA . GLN A 1 114 ? 5.511 -1.093 0.939 1.00 55.03 114 GLN A CA 1
ATOM 908 C C . GLN A 1 114 ? 5.491 -0.370 2.298 1.00 55.03 114 GLN A C 1
ATOM 910 O O . GLN A 1 114 ? 4.502 -0.449 3.020 1.00 55.03 114 GLN A O 1
ATOM 915 N N . ARG A 1 115 ? 6.545 0.380 2.642 1.00 57.84 115 ARG A N 1
ATOM 916 C CA . ARG A 1 115 ? 6.573 1.195 3.871 1.00 57.84 115 ARG A CA 1
ATOM 917 C C . ARG A 1 115 ? 5.858 2.545 3.746 1.00 57.84 115 ARG A C 1
ATOM 919 O O . ARG A 1 115 ? 5.388 3.073 4.745 1.00 57.84 115 ARG A O 1
ATOM 926 N N . LEU A 1 116 ? 5.725 3.111 2.546 1.00 51.50 116 LEU A N 1
ATOM 927 C CA . LEU A 1 116 ? 4.816 4.241 2.293 1.00 51.50 116 LEU A CA 1
ATOM 928 C C . LEU A 1 116 ? 3.358 3.838 2.530 1.00 51.50 116 LEU A C 1
ATOM 930 O O . LEU A 1 116 ? 2.560 4.638 3.014 1.00 51.50 116 LEU A O 1
ATOM 934 N N . LEU A 1 117 ? 3.036 2.575 2.248 1.00 53.28 117 LEU A N 1
ATOM 935 C CA . LEU A 1 117 ? 1.738 1.945 2.456 1.00 53.28 117 LEU A CA 1
ATOM 936 C C . LEU A 1 117 ? 1.470 1.560 3.917 1.00 53.28 117 LEU A C 1
ATOM 938 O O . LEU A 1 117 ? 0.602 0.728 4.164 1.00 53.28 117 LEU A O 1
ATOM 942 N N . ASN A 1 118 ? 2.098 2.225 4.895 1.00 53.69 118 ASN A N 1
ATOM 943 C CA . ASN A 1 118 ? 1.750 2.172 6.326 1.00 53.69 118 ASN A CA 1
ATOM 944 C C . ASN A 1 118 ? 0.232 2.306 6.637 1.00 53.69 118 ASN A C 1
ATOM 946 O O . ASN A 1 118 ? -0.175 2.156 7.786 1.00 53.69 118 ASN A O 1
ATOM 950 N N . GLY A 1 119 ? -0.618 2.609 5.648 1.00 55.41 119 GLY A N 1
ATOM 951 C CA . GLY A 1 119 ? -2.075 2.484 5.727 1.00 55.41 119 GLY A CA 1
ATOM 952 C C . GLY A 1 119 ? -2.615 1.048 5.839 1.00 55.41 119 GLY A C 1
ATOM 953 O O . GLY A 1 119 ? -3.734 0.895 6.316 1.00 55.41 119 GLY A O 1
ATOM 954 N N . ASN A 1 120 ? -1.843 0.018 5.469 1.00 64.38 120 ASN A N 1
ATOM 955 C CA . ASN A 1 120 ? -2.225 -1.399 5.596 1.00 64.38 120 ASN A CA 1
ATOM 956 C C . ASN A 1 120 ? -1.601 -2.093 6.825 1.00 64.38 120 ASN A C 1
ATOM 958 O O . ASN A 1 120 ? -1.735 -3.303 6.969 1.00 64.38 120 ASN A O 1
ATOM 962 N N . ASP A 1 121 ? -0.924 -1.344 7.702 1.00 81.88 121 ASP A N 1
ATOM 963 C CA . ASP A 1 121 ? -0.359 -1.859 8.955 1.00 81.88 121 ASP A CA 1
ATOM 964 C C . ASP A 1 121 ? -1.483 -2.188 9.950 1.00 81.88 121 ASP A C 1
ATOM 966 O O . ASP A 1 121 ? -2.247 -1.315 10.380 1.00 81.88 121 ASP A O 1
ATOM 970 N N . GLU A 1 122 ? -1.570 -3.457 10.341 1.00 87.19 122 GLU A N 1
ATOM 971 C CA . GLU A 1 122 ? -2.597 -3.979 11.235 1.00 87.19 122 GLU A CA 1
ATOM 972 C C . GLU A 1 122 ? -2.606 -3.273 12.595 1.00 87.19 122 GLU A C 1
ATOM 974 O O . GLU A 1 122 ? -3.676 -2.987 13.143 1.00 87.19 122 GLU A O 1
ATOM 979 N N . ALA A 1 123 ? -1.429 -2.963 13.144 1.00 85.56 123 ALA A N 1
ATOM 980 C CA . ALA A 1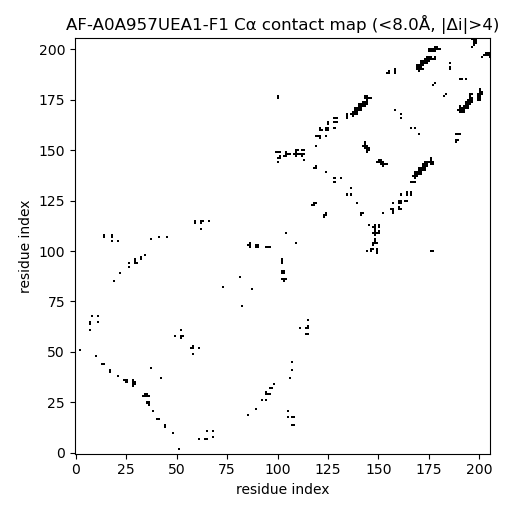 123 ? -1.301 -2.316 14.443 1.00 85.56 123 ALA A CA 1
ATOM 981 C C . ALA A 1 123 ? -1.787 -0.865 14.385 1.00 85.56 123 ALA A C 1
ATOM 983 O O . ALA A 1 123 ? -2.516 -0.428 15.279 1.00 85.56 123 ALA A O 1
ATOM 984 N N . ARG A 1 124 ? -1.454 -0.137 13.312 1.00 85.06 124 ARG A N 1
ATOM 985 C CA . ARG A 1 124 ? -1.913 1.249 13.113 1.00 85.06 124 ARG A CA 1
ATOM 986 C C . ARG A 1 124 ? -3.412 1.319 12.847 1.00 85.06 124 ARG A C 1
ATOM 988 O O . ARG A 1 124 ? -4.079 2.205 13.383 1.00 85.06 124 ARG A O 1
ATOM 995 N N . ILE A 1 125 ? -3.953 0.382 12.063 1.00 90.81 125 ILE A N 1
ATOM 996 C CA . ILE A 1 125 ? -5.401 0.254 11.848 1.00 90.81 125 ILE A CA 1
ATOM 997 C C . ILE A 1 125 ? -6.098 0.008 13.190 1.00 90.81 125 ILE A C 1
ATOM 999 O O . ILE A 1 125 ? -7.041 0.723 13.530 1.00 90.81 125 ILE A O 1
ATOM 1003 N N . ALA A 1 126 ? -5.615 -0.953 13.983 1.00 93.81 126 ALA A N 1
ATOM 1004 C CA . ALA A 1 126 ? -6.195 -1.254 15.288 1.00 93.81 126 ALA A CA 1
ATOM 1005 C C . ALA A 1 126 ? -6.113 -0.058 16.252 1.00 93.81 126 ALA A C 1
ATOM 1007 O O . ALA A 1 126 ? -7.095 0.251 16.924 1.00 93.81 126 ALA A O 1
ATOM 1008 N N . GLU A 1 127 ? -4.983 0.651 16.300 1.00 92.88 127 GLU A N 1
ATOM 1009 C CA . GLU A 1 127 ? -4.820 1.851 17.128 1.00 92.88 127 GLU A CA 1
ATOM 1010 C C . GLU A 1 127 ? -5.804 2.959 16.724 1.00 92.88 127 GLU A C 1
ATOM 1012 O O . GLU A 1 127 ? -6.508 3.504 17.580 1.00 92.88 127 GLU A O 1
ATOM 1017 N N . ALA A 1 128 ? -5.902 3.261 15.425 1.00 91.56 128 ALA A N 1
ATOM 1018 C CA . ALA A 1 128 ? -6.796 4.294 14.910 1.00 91.56 128 ALA A CA 1
ATOM 1019 C C . ALA A 1 128 ? -8.272 3.972 15.193 1.00 91.56 128 ALA A C 1
ATOM 1021 O O . ALA A 1 128 ? -9.024 4.847 15.626 1.00 91.56 128 ALA A O 1
ATOM 1022 N N . LEU A 1 129 ? -8.681 2.715 14.998 1.00 96.31 129 LEU A N 1
ATOM 1023 C CA . LEU A 1 129 ? -10.047 2.266 15.271 1.00 96.31 129 LEU A CA 1
ATOM 1024 C C . LEU A 1 129 ? -10.354 2.217 16.774 1.00 96.31 129 LEU A C 1
ATOM 1026 O O . LEU A 1 129 ? -11.447 2.600 17.184 1.00 96.31 129 LEU A O 1
ATOM 1030 N N . ALA A 1 130 ? -9.397 1.812 17.614 1.00 96.50 130 ALA A N 1
ATOM 1031 C CA . ALA A 1 130 ? -9.559 1.833 19.068 1.00 96.50 130 ALA A CA 1
ATOM 1032 C C . ALA A 1 130 ? -9.696 3.264 19.619 1.00 96.50 130 ALA A C 1
ATOM 1034 O O . ALA A 1 130 ? -10.406 3.486 20.603 1.00 96.50 130 ALA A O 1
ATOM 1035 N N . ALA A 1 131 ? -9.038 4.240 18.984 1.00 95.88 131 ALA A N 1
ATOM 1036 C CA . ALA A 1 131 ? -9.166 5.653 19.326 1.00 95.88 131 ALA A CA 1
ATOM 1037 C C . ALA A 1 131 ? -10.501 6.273 18.862 1.00 95.88 131 ALA A C 1
ATOM 1039 O O . ALA A 1 131 ? -10.946 7.270 19.439 1.00 95.88 131 ALA A O 1
ATOM 1040 N N . ASP A 1 132 ? -11.175 5.687 17.868 1.00 96.38 132 ASP A N 1
ATOM 1041 C CA . ASP A 1 132 ? -12.433 6.188 17.306 1.00 96.38 132 ASP A CA 1
ATOM 1042 C C . ASP A 1 132 ? -13.679 5.692 18.066 1.00 96.38 132 ASP A C 1
ATOM 1044 O O . ASP A 1 132 ? -14.594 5.075 17.522 1.00 96.38 132 ASP A O 1
ATOM 1048 N N . ALA A 1 133 ? -13.770 6.026 19.356 1.00 93.69 133 ALA A N 1
ATOM 1049 C CA . ALA A 1 133 ? -14.908 5.645 20.203 1.00 93.69 133 ALA A CA 1
ATOM 1050 C C . ALA A 1 133 ? -16.275 6.180 19.710 1.00 93.69 133 ALA A C 1
ATOM 1052 O O . ALA A 1 133 ? -17.327 5.730 20.168 1.00 93.69 133 ALA A O 1
ATOM 1053 N N . GLY A 1 134 ? -16.274 7.172 18.812 1.00 95.38 134 GLY A N 1
ATOM 1054 C CA . GLY A 1 134 ? -17.477 7.729 18.192 1.00 95.38 134 GLY A CA 1
ATOM 1055 C C . GLY A 1 134 ? -17.942 6.989 16.935 1.00 95.38 134 GLY A C 1
ATOM 1056 O O . GLY A 1 134 ? -19.011 7.324 16.415 1.00 95.38 134 GLY A O 1
ATOM 1057 N N . HIS A 1 135 ? -17.167 6.013 16.449 1.00 95.62 135 HIS A N 1
ATOM 1058 C CA . HIS A 1 135 ? -17.385 5.306 15.184 1.00 95.62 135 HIS A CA 1
ATOM 1059 C C . HIS A 1 135 ? -17.585 6.278 14.005 1.00 95.62 135 HIS A C 1
ATOM 1061 O O . HIS A 1 135 ? -18.539 6.160 13.220 1.00 95.62 135 HIS A O 1
ATOM 1067 N N . ALA A 1 136 ? -16.738 7.307 13.933 1.00 95.75 136 ALA A N 1
ATOM 1068 C CA . ALA A 1 136 ? -16.698 8.244 12.819 1.00 95.75 136 ALA A CA 1
ATOM 1069 C C . ALA A 1 136 ? -16.133 7.582 11.550 1.00 95.75 136 ALA A C 1
ATOM 1071 O O . ALA A 1 136 ? -16.615 7.861 10.448 1.00 95.75 136 ALA A O 1
ATOM 1072 N N . ILE A 1 137 ? -15.168 6.677 11.705 1.00 92.44 137 ILE A N 1
ATOM 1073 C CA . ILE A 1 137 ? -14.602 5.838 10.656 1.00 92.44 137 ILE A CA 1
ATOM 1074 C C . ILE A 1 137 ? -15.676 4.833 10.235 1.00 92.44 137 ILE A C 1
ATOM 1076 O O . ILE A 1 137 ? -16.280 4.139 11.047 1.00 92.44 137 ILE A O 1
ATOM 1080 N N . ARG A 1 138 ? -15.978 4.774 8.939 1.00 95.88 138 ARG A N 1
ATOM 1081 C CA . ARG A 1 138 ? -17.025 3.878 8.409 1.00 95.88 138 ARG A CA 1
ATOM 1082 C C . ARG A 1 138 ? -16.466 2.691 7.652 1.00 95.88 138 ARG A C 1
ATOM 1084 O O . ARG A 1 138 ? -17.133 1.665 7.570 1.00 95.88 138 ARG A O 1
ATOM 1091 N N . ALA A 1 139 ? -15.265 2.837 7.116 1.00 90.81 139 ALA A N 1
ATOM 1092 C CA . ALA A 1 139 ? -14.600 1.805 6.355 1.00 90.81 139 ALA A CA 1
ATOM 1093 C C . ALA A 1 139 ? -13.084 1.933 6.506 1.00 90.81 139 ALA A C 1
ATOM 1095 O O . ALA A 1 139 ? -12.565 3.040 6.660 1.00 90.81 139 ALA A O 1
ATOM 1096 N N . VAL A 1 140 ? -12.413 0.793 6.417 1.00 91.00 140 VAL A N 1
ATOM 1097 C CA . VAL A 1 140 ? -10.979 0.658 6.185 1.00 91.00 140 VAL A CA 1
ATOM 1098 C C . VAL A 1 140 ? -10.811 0.292 4.713 1.00 91.00 140 VAL A C 1
ATOM 1100 O O . VAL A 1 140 ? -11.427 -0.663 4.237 1.00 91.00 140 VAL A O 1
ATOM 1103 N N . LEU A 1 141 ? -10.035 1.095 3.985 1.00 90.25 141 LEU A N 1
ATOM 1104 C CA . LEU A 1 141 ? -9.741 0.884 2.569 1.00 90.25 141 LEU A CA 1
ATOM 1105 C C . LEU A 1 141 ? -8.328 0.312 2.456 1.00 90.25 141 LEU A C 1
ATOM 1107 O O . LEU A 1 141 ? -7.398 0.917 2.981 1.00 90.25 141 LEU A O 1
ATOM 1111 N N . VAL A 1 142 ? -8.185 -0.829 1.787 1.00 87.75 142 VAL A N 1
ATOM 1112 C CA . VAL A 1 142 ? -6.935 -1.598 1.732 1.00 87.75 142 VAL A CA 1
ATOM 1113 C C . VAL A 1 142 ? -6.638 -2.002 0.300 1.00 87.75 142 VAL A C 1
ATOM 1115 O O . VAL A 1 142 ? -7.517 -2.501 -0.399 1.00 87.75 142 VAL A O 1
ATOM 1118 N N . THR A 1 143 ? -5.387 -1.872 -0.123 1.00 88.19 143 THR A N 1
ATOM 1119 C CA . THR A 1 143 ? -4.916 -2.446 -1.391 1.00 88.19 143 THR A CA 1
ATOM 1120 C C . THR A 1 143 ? -4.372 -3.857 -1.166 1.00 88.19 143 THR A C 1
ATOM 1122 O O . THR A 1 143 ? -3.437 -4.035 -0.389 1.00 88.19 143 THR A O 1
ATOM 1125 N N . HIS A 1 144 ? -4.937 -4.868 -1.837 1.00 89.12 144 HIS A N 1
ATOM 1126 C CA . HIS A 1 144 ? -4.496 -6.261 -1.705 1.00 89.12 144 HIS A CA 1
ATOM 1127 C C . HIS A 1 144 ? -3.109 -6.472 -2.303 1.00 89.12 144 HIS A C 1
ATOM 1129 O O . HIS A 1 144 ? -2.215 -6.928 -1.604 1.00 89.12 144 HIS A O 1
ATOM 1135 N N . VAL A 1 145 ? -2.927 -6.098 -3.571 1.00 82.00 145 VAL A N 1
ATOM 1136 C CA . VAL A 1 145 ? -1.603 -6.013 -4.192 1.00 82.00 145 VAL A CA 1
ATOM 1137 C C . VAL A 1 145 ? -1.412 -4.591 -4.649 1.00 82.00 145 VAL A C 1
ATOM 1139 O O . VAL A 1 145 ? -2.121 -4.128 -5.549 1.00 82.00 145 VAL A O 1
ATOM 1142 N N . ASP A 1 146 ? -0.464 -3.902 -4.029 1.00 77.50 146 ASP A N 1
ATOM 1143 C CA . ASP A 1 146 ? -0.052 -2.618 -4.550 1.00 77.50 146 ASP A CA 1
ATOM 1144 C C . ASP A 1 146 ? 0.775 -2.828 -5.812 1.00 77.50 146 ASP A C 1
ATOM 1146 O O . ASP A 1 146 ? 1.799 -3.506 -5.845 1.00 77.50 146 ASP A O 1
ATOM 1150 N N . THR A 1 147 ? 0.278 -2.234 -6.884 1.00 64.75 147 THR A N 1
ATOM 1151 C CA . THR A 1 147 ? 0.849 -2.386 -8.213 1.00 64.75 147 THR A CA 1
ATOM 1152 C C . THR A 1 147 ? 2.255 -1.812 -8.295 1.00 64.75 147 THR A C 1
ATOM 1154 O O . THR A 1 147 ? 3.116 -2.378 -8.966 1.00 64.75 147 THR A O 1
ATOM 1157 N N . ALA A 1 148 ? 2.454 -0.671 -7.639 1.00 56.16 148 ALA A N 1
ATOM 1158 C CA . ALA A 1 148 ? 3.681 0.093 -7.715 1.00 56.16 148 ALA A CA 1
ATOM 1159 C C . ALA A 1 148 ? 4.775 -0.488 -6.828 1.00 56.16 148 ALA A C 1
ATOM 1161 O O . ALA A 1 148 ? 5.891 -0.005 -6.905 1.00 56.16 148 ALA A O 1
ATOM 1162 N N . SER A 1 149 ? 4.499 -1.493 -6.002 1.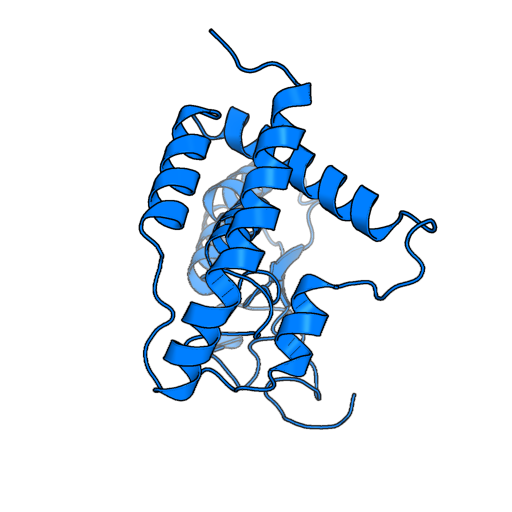00 60.12 149 SER A N 1
ATOM 1163 C CA . SER A 1 149 ? 5.488 -2.120 -5.125 1.00 60.12 149 SER A CA 1
ATOM 1164 C C . SER A 1 149 ? 5.502 -3.635 -5.183 1.00 60.12 149 SER A C 1
ATOM 1166 O O . SER A 1 149 ? 6.325 -4.261 -4.528 1.00 60.12 149 SER A O 1
ATOM 1168 N N . SER A 1 150 ? 4.558 -4.245 -5.892 1.00 65.50 150 SER A N 1
ATOM 1169 C CA . SER A 1 150 ? 4.296 -5.682 -5.796 1.00 65.50 150 SER A CA 1
ATOM 1170 C C . SER A 1 150 ? 3.996 -6.157 -4.364 1.00 65.50 150 SER A C 1
ATOM 1172 O O . SER A 1 150 ? 3.972 -7.365 -4.126 1.00 65.50 150 SER A O 1
ATOM 1174 N N . ALA A 1 151 ? 3.776 -5.248 -3.404 1.00 69.44 151 ALA A N 1
ATOM 1175 C CA . ALA A 1 151 ? 3.528 -5.606 -2.018 1.00 69.44 151 ALA A CA 1
ATOM 1176 C C . ALA A 1 151 ? 2.153 -6.261 -1.898 1.00 69.44 151 ALA A C 1
ATOM 1178 O O . ALA A 1 151 ? 1.143 -5.698 -2.324 1.00 69.44 151 ALA A O 1
ATOM 1179 N N . LEU A 1 152 ? 2.137 -7.449 -1.299 1.00 77.56 152 LEU A N 1
ATOM 1180 C CA . LEU A 1 152 ? 0.929 -8.190 -0.969 1.00 77.56 152 LEU A CA 1
ATOM 1181 C C . LEU A 1 152 ? 0.560 -7.921 0.494 1.00 77.56 152 LEU A C 1
ATOM 1183 O O . LEU A 1 152 ? 1.375 -8.146 1.389 1.00 77.56 152 LEU A O 1
ATOM 1187 N N . SER A 1 153 ? -0.662 -7.455 0.728 1.00 84.94 153 SER A N 1
ATOM 1188 C CA . SER A 1 153 ? -1.197 -7.206 2.069 1.00 84.94 153 SER A CA 1
ATOM 1189 C C . SER A 1 153 ? -1.916 -8.442 2.607 1.00 84.94 153 SER A C 1
ATOM 1191 O O . SER A 1 153 ? -2.702 -9.060 1.887 1.00 84.94 153 SER A O 1
ATOM 1193 N N . ASP A 1 154 ? -1.716 -8.770 3.886 1.00 91.31 154 ASP A N 1
ATOM 1194 C CA . ASP A 1 154 ? -2.445 -9.857 4.548 1.00 91.31 154 ASP A CA 1
ATOM 1195 C C . ASP A 1 154 ? -3.852 -9.388 4.955 1.00 91.31 154 ASP A C 1
ATOM 1197 O O . ASP A 1 154 ? -4.095 -8.842 6.032 1.00 91.31 154 ASP A O 1
ATOM 1201 N N . ILE A 1 155 ? -4.815 -9.594 4.056 1.00 94.88 155 ILE A N 1
ATOM 1202 C CA . ILE A 1 155 ? -6.206 -9.166 4.256 1.00 94.88 155 ILE A CA 1
ATOM 1203 C C . ILE A 1 155 ? -6.847 -9.849 5.470 1.00 94.88 155 ILE A C 1
ATOM 1205 O O . ILE A 1 155 ? -7.651 -9.230 6.173 1.00 94.88 155 ILE A O 1
ATOM 1209 N N . ALA A 1 156 ? -6.484 -11.104 5.749 1.00 96.00 156 ALA A N 1
ATOM 1210 C CA . ALA A 1 156 ? -7.014 -11.833 6.894 1.00 96.00 156 ALA A CA 1
ATOM 1211 C C . ALA A 1 156 ? -6.484 -11.252 8.215 1.00 96.00 156 ALA A C 1
ATOM 1213 O O . ALA A 1 156 ? -7.255 -11.087 9.167 1.00 96.00 156 ALA A O 1
ATOM 1214 N N . ALA A 1 157 ? -5.199 -10.892 8.267 1.00 95.31 157 ALA A N 1
ATOM 1215 C CA . ALA A 1 157 ? -4.608 -10.215 9.418 1.00 95.31 157 ALA A CA 1
ATOM 1216 C C . ALA A 1 157 ? -5.231 -8.829 9.643 1.00 95.31 157 ALA A C 1
ATOM 1218 O O . ALA A 1 157 ? -5.594 -8.498 10.775 1.00 95.31 157 ALA A O 1
ATOM 1219 N N . ILE A 1 158 ? -5.464 -8.060 8.574 1.00 95.06 158 ILE A N 1
ATOM 1220 C CA . ILE A 1 158 ? -6.138 -6.758 8.668 1.00 95.06 158 ILE A CA 1
ATOM 1221 C C . ILE A 1 158 ? -7.562 -6.911 9.216 1.00 95.06 158 ILE A C 1
ATOM 1223 O O . ILE A 1 158 ? -7.946 -6.190 10.140 1.00 95.06 158 ILE A O 1
ATOM 1227 N N . ARG A 1 159 ? -8.346 -7.878 8.721 1.00 97.62 159 ARG A N 1
ATOM 1228 C CA . ARG A 1 159 ? -9.676 -8.178 9.279 1.00 97.62 159 ARG A CA 1
ATOM 1229 C C . ARG A 1 159 ? -9.595 -8.499 10.772 1.00 97.62 159 ARG A C 1
ATOM 1231 O O . ARG A 1 159 ? -10.349 -7.921 11.559 1.00 97.62 159 ARG A O 1
ATOM 1238 N N . ALA A 1 160 ? -8.655 -9.357 11.174 1.00 97.75 160 ALA A N 1
ATOM 1239 C CA . ALA A 1 160 ? -8.451 -9.710 12.577 1.00 97.75 160 ALA A CA 1
ATOM 1240 C C . ALA A 1 160 ? -8.103 -8.484 13.442 1.00 97.75 160 ALA A C 1
ATOM 1242 O O . ALA A 1 160 ? -8.594 -8.362 14.568 1.00 97.75 160 ALA A O 1
ATOM 1243 N N . ALA A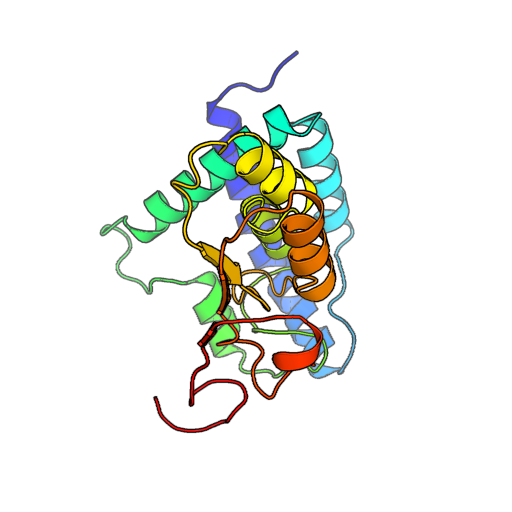 1 161 ? -7.319 -7.544 12.910 1.00 96.44 161 ALA A N 1
ATOM 1244 C CA . ALA A 1 161 ? -6.995 -6.291 13.579 1.00 96.44 161 ALA A CA 1
ATOM 1245 C C . ALA A 1 161 ? -8.239 -5.421 13.799 1.00 96.44 161 ALA A C 1
ATOM 1247 O O . ALA A 1 161 ? -8.487 -4.988 14.926 1.00 96.44 161 ALA A O 1
ATOM 1248 N N . ILE A 1 162 ? -9.077 -5.250 12.768 1.00 97.38 162 ILE A N 1
ATOM 1249 C CA . ILE A 1 162 ? -10.359 -4.534 12.880 1.00 97.38 162 ILE A CA 1
ATOM 1250 C C . ILE A 1 162 ? -11.247 -5.215 13.935 1.00 97.38 162 ILE A C 1
ATOM 1252 O O . ILE A 1 162 ? -11.742 -4.548 14.843 1.00 97.38 162 ILE A O 1
ATOM 1256 N N . ASP A 1 163 ? -11.404 -6.545 13.874 1.00 97.88 163 ASP A N 1
ATOM 1257 C CA . ASP A 1 163 ? -12.225 -7.308 14.834 1.00 97.88 163 ASP A CA 1
ATOM 1258 C C . ASP A 1 163 ? -11.748 -7.165 16.281 1.00 97.88 163 ASP A C 1
ATOM 1260 O O . ASP A 1 163 ? -12.571 -7.064 17.193 1.00 97.88 163 ASP A O 1
ATOM 1264 N N . SER A 1 164 ? -10.432 -7.113 16.504 1.00 97.62 164 SER A N 1
ATOM 1265 C CA . SER A 1 164 ? -9.848 -7.005 17.847 1.00 97.62 164 SER A CA 1
ATOM 1266 C C . SER A 1 164 ? -10.275 -5.738 18.596 1.00 97.62 164 SER A C 1
ATOM 1268 O O . SER A 1 164 ? -10.314 -5.726 19.827 1.00 97.62 164 SER A O 1
ATOM 1270 N N . THR A 1 165 ? -10.645 -4.688 17.859 1.00 97.38 165 THR A N 1
ATOM 1271 C CA . THR A 1 165 ? -11.113 -3.413 18.416 1.00 97.38 165 THR A CA 1
ATOM 1272 C C . THR A 1 165 ? -12.618 -3.396 18.695 1.00 97.38 165 THR A C 1
ATOM 1274 O O . THR A 1 165 ? -13.107 -2.503 19.384 1.00 97.38 165 THR A O 1
ATOM 1277 N N . GLY A 1 166 ? -13.374 -4.369 18.166 1.00 96.81 166 GLY A N 1
ATOM 1278 C CA . GLY A 1 166 ? -14.840 -4.372 18.190 1.00 96.81 166 GLY A CA 1
ATOM 1279 C C . GLY A 1 166 ? -15.482 -3.275 17.330 1.00 96.81 166 GLY A C 1
ATOM 1280 O O . GLY A 1 166 ? -16.682 -3.021 17.461 1.00 96.81 166 GLY A O 1
ATOM 1281 N N . HIS A 1 167 ? -14.702 -2.609 16.476 1.00 98.00 167 HIS A N 1
ATOM 1282 C CA . HIS A 1 167 ? -15.151 -1.475 15.681 1.00 98.00 167 HIS A CA 1
ATOM 1283 C C . HIS A 1 167 ? -15.996 -1.928 14.471 1.00 98.00 167 HIS A C 1
ATOM 1285 O O . HIS A 1 167 ? -15.596 -2.841 13.750 1.00 98.00 167 HIS A O 1
ATOM 1291 N N . PRO A 1 168 ? -17.139 -1.280 14.171 1.00 97.56 168 PRO A N 1
ATOM 1292 C CA . PRO A 1 168 ? -18.055 -1.708 13.107 1.00 97.56 168 PRO A CA 1
ATOM 1293 C C . PRO A 1 168 ? -17.645 -1.218 11.703 1.00 97.56 168 PRO A C 1
ATOM 1295 O O . PRO A 1 168 ? -18.511 -1.007 10.853 1.00 97.56 168 PRO A O 1
ATOM 1298 N N . ALA A 1 169 ? -16.358 -0.943 11.469 1.00 96.69 169 ALA A N 1
ATOM 1299 C CA . ALA A 1 169 ? -15.910 -0.434 10.173 1.00 96.69 169 ALA A CA 1
ATOM 1300 C C . ALA A 1 169 ? -15.976 -1.549 9.124 1.00 96.69 169 ALA A C 1
ATOM 1302 O O . ALA A 1 169 ? -15.585 -2.683 9.398 1.00 96.69 169 ALA A O 1
ATOM 1303 N N . LEU A 1 170 ? -16.447 -1.200 7.927 1.00 96.31 170 LEU A N 1
ATOM 1304 C CA . LEU A 1 170 ? -16.418 -2.098 6.776 1.00 96.31 170 LEU A CA 1
ATOM 1305 C C . LEU A 1 170 ? -14.978 -2.299 6.292 1.00 96.31 170 LEU A C 1
ATOM 1307 O O . LEU A 1 170 ? -14.179 -1.363 6.341 1.00 96.31 170 LEU A O 1
ATOM 1311 N N . LEU A 1 171 ? -14.665 -3.473 5.758 1.00 96.62 171 LEU A N 1
ATOM 1312 C CA . LEU A 1 171 ? -13.407 -3.745 5.068 1.00 96.62 171 LEU A CA 1
ATOM 1313 C C . LEU A 1 171 ? -13.624 -3.695 3.551 1.00 96.62 171 LEU A C 1
ATOM 1315 O O . LEU A 1 171 ? -14.302 -4.553 2.983 1.00 96.62 171 LEU A O 1
ATOM 1319 N N . ALA A 1 172 ? -13.043 -2.692 2.893 1.00 92.69 172 ALA A N 1
ATOM 1320 C CA . ALA A 1 172 ? -13.060 -2.566 1.441 1.00 92.69 172 ALA A CA 1
ATOM 1321 C C . ALA A 1 172 ? -11.665 -2.814 0.863 1.00 92.69 172 ALA A C 1
ATOM 1323 O O . ALA A 1 172 ? -10.703 -2.148 1.242 1.00 92.69 172 ALA A O 1
ATOM 1324 N N . VAL A 1 173 ? -11.574 -3.752 -0.075 1.00 92.69 173 VAL A N 1
ATOM 1325 C CA . VAL A 1 173 ? -10.317 -4.218 -0.654 1.00 92.69 173 VAL A CA 1
ATOM 1326 C C . VAL A 1 173 ? -10.249 -3.880 -2.141 1.00 92.69 173 VAL A C 1
ATOM 1328 O O . VAL A 1 173 ? -11.086 -4.315 -2.937 1.00 92.69 173 VAL A O 1
ATOM 1331 N N . ASP A 1 174 ? -9.220 -3.129 -2.522 1.00 92.06 174 ASP A N 1
ATOM 1332 C CA . ASP A 1 174 ? -8.776 -2.981 -3.902 1.00 92.06 174 ASP A CA 1
ATOM 1333 C C . ASP A 1 174 ? -7.953 -4.214 -4.307 1.00 92.06 174 ASP A C 1
ATOM 1335 O O . ASP A 1 174 ? -6.830 -4.430 -3.850 1.00 92.06 174 ASP A O 1
ATOM 1339 N N . ALA A 1 175 ? -8.535 -5.036 -5.174 1.00 91.19 175 ALA A N 1
ATOM 1340 C CA . ALA A 1 175 ? -7.917 -6.197 -5.793 1.00 91.19 175 ALA A CA 1
ATOM 1341 C C . ALA A 1 175 ? -7.722 -6.007 -7.308 1.00 91.19 175 ALA A C 1
ATOM 1343 O O . ALA A 1 175 ? -7.669 -6.984 -8.053 1.00 91.19 175 ALA A O 1
ATOM 1344 N N . ILE A 1 176 ? -7.596 -4.771 -7.806 1.00 87.25 176 ILE A N 1
ATOM 1345 C CA . ILE A 1 176 ? -7.374 -4.482 -9.233 1.00 87.25 176 ILE A CA 1
ATOM 1346 C C . ILE A 1 176 ? -6.174 -5.261 -9.776 1.00 87.25 176 ILE A C 1
ATOM 1348 O O . ILE A 1 176 ? -6.264 -5.859 -10.847 1.00 87.25 176 ILE A O 1
ATOM 1352 N N . ALA A 1 177 ? -5.066 -5.288 -9.037 1.00 81.88 177 ALA A N 1
ATOM 1353 C CA . ALA A 1 177 ? -3.834 -5.942 -9.470 1.00 81.88 177 ALA A CA 1
ATOM 1354 C C . ALA A 1 177 ? -3.710 -7.417 -9.060 1.00 81.88 177 ALA A C 1
ATOM 1356 O O . ALA A 1 177 ? -2.754 -8.073 -9.468 1.00 81.88 177 ALA A O 1
ATOM 1357 N N . SER A 1 178 ? -4.663 -7.943 -8.289 1.00 87.19 178 SER A N 1
ATOM 1358 C CA . SER A 1 178 ? -4.594 -9.295 -7.717 1.00 87.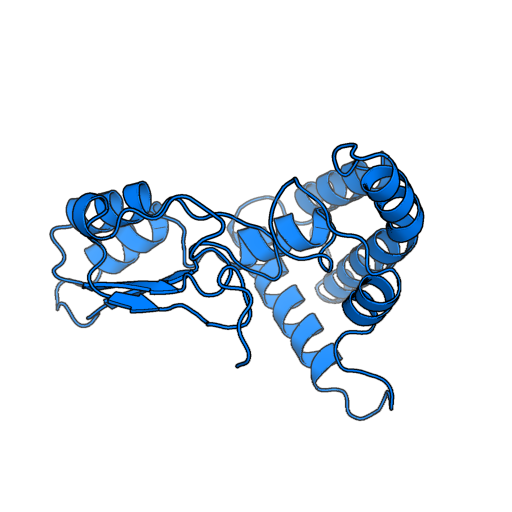19 178 SER A CA 1
ATOM 1359 C C . SER A 1 178 ? -5.784 -10.187 -8.045 1.00 87.19 178 SER A C 1
ATOM 1361 O O . SER A 1 178 ? -5.661 -11.406 -7.958 1.00 87.19 178 SER A O 1
ATOM 1363 N N . LEU A 1 179 ? -6.926 -9.636 -8.458 1.00 89.69 179 LEU A N 1
ATOM 1364 C CA . LEU A 1 179 ? -8.099 -10.431 -8.798 1.00 89.69 179 LEU A CA 1
ATOM 1365 C C . LEU A 1 179 ? -7.781 -11.359 -9.978 1.00 89.69 179 LEU A C 1
ATOM 1367 O O . LEU A 1 179 ? -7.387 -10.897 -11.048 1.00 89.69 179 LEU A O 1
ATOM 1371 N N . ALA A 1 180 ? -7.986 -12.662 -9.766 1.00 88.44 180 ALA A N 1
ATOM 1372 C CA . ALA A 1 180 ? -7.600 -13.753 -10.669 1.00 88.44 180 ALA A CA 1
ATOM 1373 C C . ALA A 1 180 ? -6.080 -13.959 -10.864 1.00 88.44 180 ALA A C 1
ATOM 1375 O O . ALA A 1 180 ? -5.687 -14.794 -11.677 1.00 88.44 180 ALA A O 1
ATOM 1376 N N . CYS A 1 181 ? -5.241 -13.263 -10.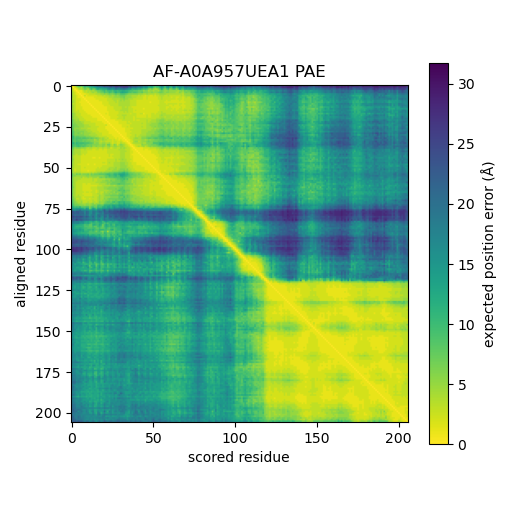091 1.00 82.81 181 CYS A N 1
ATOM 1377 C CA . CYS A 1 181 ? -3.789 -13.461 -10.037 1.00 82.81 181 CYS A CA 1
ATOM 1378 C C . CYS A 1 181 ? -3.326 -14.091 -8.715 1.00 82.81 181 CYS A C 1
ATOM 1380 O O . CYS A 1 181 ? -2.396 -14.891 -8.733 1.00 82.81 181 CYS A O 1
ATOM 1382 N N . ASP A 1 182 ? -3.960 -13.730 -7.598 1.00 88.12 182 ASP A N 1
ATOM 1383 C CA . ASP A 1 182 ? -3.612 -14.177 -6.245 1.00 88.12 182 ASP A CA 1
ATOM 1384 C C . ASP A 1 182 ? -4.855 -14.694 -5.495 1.00 88.12 182 ASP A C 1
ATOM 1386 O O . ASP A 1 182 ? -5.996 -14.489 -5.932 1.00 88.12 182 ASP A O 1
ATOM 1390 N N . GLU A 1 183 ? -4.644 -15.392 -4.380 1.00 91.00 183 GLU A N 1
ATOM 1391 C CA . GLU A 1 183 ? -5.725 -15.904 -3.545 1.00 91.00 183 GLU A CA 1
ATOM 1392 C C . GLU A 1 183 ? -6.532 -14.743 -2.951 1.00 91.00 183 GLU A C 1
ATOM 1394 O O . GLU A 1 183 ? -5.995 -13.806 -2.374 1.00 91.00 183 GLU A O 1
ATOM 1399 N N . MET A 1 184 ? -7.854 -14.796 -3.098 1.00 92.38 184 MET A N 1
ATOM 1400 C CA . MET A 1 184 ? -8.765 -13.810 -2.526 1.00 92.38 184 MET A CA 1
ATOM 1401 C C . MET A 1 184 ? -10.018 -14.522 -2.035 1.00 92.38 184 MET A C 1
ATOM 1403 O O . MET A 1 184 ? -10.780 -15.073 -2.833 1.00 92.38 184 MET A O 1
ATOM 1407 N N . ARG A 1 185 ? -10.239 -14.519 -0.717 1.00 96.25 185 ARG A N 1
ATOM 1408 C CA . ARG A 1 185 ? -11.348 -15.241 -0.075 1.00 96.25 185 ARG A CA 1
ATOM 1409 C C . ARG A 1 185 ? -12.298 -14.267 0.612 1.00 96.25 185 ARG A C 1
ATOM 1411 O O . ARG A 1 185 ? -12.306 -14.171 1.832 1.00 96.25 185 ARG A O 1
ATOM 1418 N N . MET A 1 186 ? -13.104 -13.557 -0.180 1.00 96.69 186 MET A N 1
ATOM 1419 C CA . MET A 1 186 ? -13.978 -12.469 0.292 1.00 96.69 186 MET A CA 1
ATOM 1420 C C . MET A 1 186 ? -14.775 -12.829 1.561 1.00 96.69 186 MET A C 1
ATOM 1422 O O . MET A 1 186 ? -14.630 -12.154 2.576 1.00 96.69 186 MET A O 1
ATOM 1426 N N . ASP A 1 187 ? -15.546 -13.922 1.529 1.00 97.50 187 ASP A N 1
ATOM 1427 C CA . ASP A 1 187 ? -16.379 -14.343 2.666 1.00 97.50 187 ASP A CA 1
ATOM 1428 C C . ASP A 1 187 ? -15.547 -14.775 3.885 1.00 97.50 187 ASP A C 1
ATOM 1430 O O . ASP A 1 187 ? -15.876 -14.448 5.022 1.00 97.50 187 ASP A O 1
ATOM 1434 N N . GLU A 1 188 ? -14.466 -15.525 3.659 1.00 98.00 188 GLU A N 1
ATOM 1435 C CA . GLU A 1 188 ? -13.643 -16.090 4.736 1.00 98.00 188 GLU A CA 1
ATOM 1436 C C . GLU A 1 188 ? -12.791 -15.032 5.433 1.00 98.00 188 GLU A C 1
ATOM 1438 O O . GLU A 1 188 ? -12.587 -15.100 6.642 1.00 98.00 188 GLU A O 1
ATOM 1443 N N . TRP A 1 189 ? -12.313 -14.046 4.678 1.00 97.81 189 TRP A N 1
ATOM 1444 C CA . TRP A 1 189 ? -11.510 -12.938 5.186 1.00 97.81 189 TRP A CA 1
ATOM 1445 C C . TRP A 1 189 ? -12.365 -11.741 5.607 1.00 97.81 189 TRP A C 1
ATOM 1447 O O . TRP A 1 189 ? -11.818 -10.702 5.962 1.00 97.81 189 TRP A O 1
ATOM 1457 N N . GLY A 1 190 ? -13.697 -11.870 5.586 1.00 97.44 190 GLY A N 1
ATOM 1458 C CA . GLY A 1 190 ? -14.618 -10.835 6.056 1.00 97.44 190 GLY A CA 1
ATOM 1459 C C . GLY A 1 190 ? -14.492 -9.515 5.293 1.00 97.44 190 GLY A C 1
ATOM 1460 O O . GLY A 1 190 ? -14.552 -8.447 5.900 1.00 97.44 190 GLY A O 1
ATOM 1461 N N . VAL A 1 191 ? -14.271 -9.593 3.979 1.00 97.94 191 VAL A N 1
ATOM 1462 C CA . VAL A 1 191 ? -14.227 -8.435 3.083 1.00 97.94 191 VAL A CA 1
ATOM 1463 C C . VAL A 1 191 ? -15.657 -8.046 2.713 1.00 97.94 191 VAL A C 1
ATOM 1465 O O . VAL A 1 191 ? -16.382 -8.829 2.102 1.00 97.94 191 VAL A O 1
ATOM 1468 N N . ASP A 1 192 ? -16.055 -6.821 3.043 1.00 98.00 192 ASP A N 1
ATOM 1469 C CA . ASP A 1 192 ? -17.396 -6.302 2.756 1.00 98.00 192 ASP A CA 1
ATOM 1470 C C . ASP A 1 192 ? -17.524 -5.800 1.312 1.00 98.00 192 ASP A C 1
ATOM 1472 O O . ASP A 1 192 ? -18.580 -5.917 0.687 1.00 98.00 192 ASP A O 1
ATOM 1476 N N . ILE A 1 193 ? -16.450 -5.213 0.776 1.00 95.38 193 ILE A N 1
ATOM 1477 C CA . ILE A 1 193 ? -16.410 -4.639 -0.573 1.00 95.38 193 ILE A CA 1
ATOM 1478 C C . ILE A 1 193 ? -15.123 -5.092 -1.256 1.00 95.38 193 ILE A C 1
ATOM 1480 O O . ILE A 1 193 ? -14.038 -4.873 -0.730 1.00 95.38 193 ILE A O 1
ATOM 1484 N N . LEU A 1 194 ? -15.233 -5.668 -2.451 1.00 94.44 194 LEU A N 1
ATOM 1485 C CA . LEU A 1 194 ? -14.088 -6.045 -3.279 1.00 94.44 194 LEU A CA 1
ATOM 1486 C C . LEU A 1 194 ? -14.169 -5.318 -4.623 1.00 94.44 194 LEU A C 1
ATOM 1488 O O . LEU A 1 194 ? -15.194 -5.384 -5.306 1.00 94.44 194 LEU A O 1
ATOM 1492 N N . VAL A 1 195 ? -13.091 -4.641 -5.013 1.00 91.94 195 VAL A N 1
ATOM 1493 C CA . VAL A 1 195 ? -12.977 -3.943 -6.300 1.00 91.94 195 VAL A CA 1
ATOM 1494 C C . VAL A 1 195 ? -11.927 -4.639 -7.160 1.00 91.94 195 VAL A C 1
ATOM 1496 O O . VAL A 1 195 ? -10.873 -5.018 -6.669 1.00 91.94 195 VAL A O 1
ATOM 1499 N N . GLY A 1 196 ? -12.204 -4.813 -8.451 1.00 89.94 196 GLY A N 1
ATOM 1500 C CA . GLY A 1 196 ? -11.261 -5.378 -9.416 1.00 89.94 196 GLY A CA 1
ATOM 1501 C C . GLY A 1 196 ? -11.370 -4.694 -10.777 1.00 89.94 196 GLY A C 1
ATOM 1502 O O . GLY A 1 196 ? -12.229 -3.836 -10.976 1.00 89.94 196 GLY A O 1
ATOM 1503 N N . ALA A 1 197 ? -10.515 -5.090 -11.722 1.00 83.25 197 ALA A N 1
ATOM 1504 C CA . ALA A 1 197 ? -10.490 -4.540 -13.077 1.00 83.25 197 ALA A CA 1
ATOM 1505 C C . ALA A 1 197 ? -10.354 -5.639 -14.144 1.00 83.25 197 ALA A C 1
ATOM 1507 O O . ALA A 1 197 ? -9.659 -6.638 -13.945 1.00 83.25 197 ALA A O 1
ATOM 1508 N N . SER A 1 198 ? -11.003 -5.447 -15.294 1.00 79.50 198 SER A N 1
ATOM 1509 C CA . SER A 1 198 ? -10.999 -6.391 -16.421 1.00 79.50 198 SER A CA 1
ATOM 1510 C C . SER A 1 198 ? -9.628 -6.489 -17.101 1.00 79.50 198 SER A C 1
ATOM 1512 O O . SER A 1 198 ? -9.182 -7.584 -17.440 1.00 79.50 198 SER A O 1
ATOM 1514 N N . GLN A 1 199 ? -8.922 -5.367 -17.223 1.00 80.81 199 GLN A N 1
ATOM 1515 C CA . GLN A 1 199 ? -7.633 -5.214 -17.908 1.00 80.81 199 GLN A CA 1
ATOM 1516 C C . GLN A 1 199 ? -6.402 -5.638 -17.110 1.00 80.81 199 GLN A C 1
ATOM 1518 O O . GLN A 1 199 ? -5.283 -5.238 -17.434 1.00 80.81 199 GLN A O 1
ATOM 1523 N N . LYS A 1 200 ? -6.602 -6.425 -16.053 1.00 84.94 200 LYS A N 1
ATOM 1524 C CA . LYS A 1 200 ? -5.532 -6.978 -15.218 1.00 84.94 200 LYS A CA 1
ATOM 1525 C C . LYS A 1 200 ? -5.597 -8.503 -15.246 1.00 84.94 200 LYS A C 1
ATOM 1527 O O . LYS A 1 200 ? -5.550 -9.069 -16.333 1.00 84.94 200 LYS A O 1
ATOM 1532 N N . GLY A 1 201 ? -5.737 -9.174 -14.101 1.00 79.62 201 GLY A N 1
ATOM 1533 C CA . GLY A 1 201 ? -5.713 -10.641 -14.025 1.00 79.62 201 GLY A CA 1
ATOM 1534 C C . GLY A 1 201 ? -6.776 -11.353 -14.864 1.00 79.62 201 GLY A C 1
ATOM 1535 O O . GLY A 1 201 ? -6.596 -12.506 -15.245 1.00 79.62 201 GLY A O 1
ATOM 1536 N N . LEU A 1 202 ? -7.858 -10.657 -15.223 1.00 81.81 202 LEU A N 1
ATOM 1537 C CA . LEU A 1 202 ? -8.907 -11.187 -16.096 1.00 81.81 202 LEU A CA 1
ATOM 1538 C C . LEU A 1 202 ? -8.566 -11.120 -17.594 1.00 81.81 202 LEU A C 1
ATOM 1540 O O . LEU A 1 202 ? -9.237 -11.777 -18.385 1.00 81.81 202 LEU A O 1
ATOM 1544 N N . MET A 1 203 ? -7.528 -10.373 -17.987 1.00 85.38 203 MET A N 1
ATOM 1545 C CA . MET A 1 203 ? -7.031 -10.271 -19.366 1.00 85.38 203 MET A CA 1
ATOM 1546 C C . MET A 1 203 ? -8.099 -9.843 -20.396 1.00 85.38 203 MET A C 1
ATOM 1548 O O . MET A 1 203 ? -8.134 -10.337 -21.525 1.00 85.38 203 MET A O 1
ATOM 1552 N N . LEU A 1 204 ? -8.975 -8.909 -20.014 1.00 78.50 204 LEU A N 1
ATOM 1553 C CA . LEU A 1 204 ? -10.047 -8.345 -20.846 1.00 78.50 204 LEU A CA 1
ATOM 1554 C C . LEU A 1 204 ? -9.842 -6.832 -21.079 1.00 78.50 204 LEU A C 1
ATOM 1556 O O . LEU A 1 204 ? -9.137 -6.195 -20.311 1.00 78.50 204 LEU A O 1
ATOM 1560 N N . PRO A 1 205 ? -10.441 -6.208 -22.111 1.00 79.06 205 PRO A N 1
ATOM 1561 C CA . PRO A 1 205 ? -10.361 -4.753 -22.292 1.00 79.06 205 PRO A CA 1
ATOM 1562 C C . PRO A 1 205 ? -10.910 -3.950 -21.087 1.00 79.06 205 PRO A C 1
ATOM 1564 O O . PRO A 1 205 ? -11.787 -4.468 -20.386 1.00 79.06 205 PRO A O 1
ATOM 1567 N N . PRO A 1 206 ? -10.416 -2.714 -20.848 1.00 74.25 206 PRO A N 1
ATOM 1568 C CA . PRO A 1 206 ? -10.915 -1.815 -19.801 1.00 74.25 206 PRO A CA 1
ATOM 1569 C C . PRO A 1 206 ? -12.323 -1.275 -20.086 1.00 74.25 206 PRO A C 1
ATOM 1571 O O . PRO A 1 206 ? -12.685 -1.142 -21.280 1.00 74.25 206 PRO A O 1
#

Mean predicted aligned error: 11.15 Å

Nearest PDB structures (foldseek):
  6pk3-assembly1_B  TM=9.690E-01  e=1.887E-05  Arabidopsis thaliana
  2bkw-assembly1_A-2  TM=7.714E-01  e=7.083E-04  Saccharomyces cerevisiae S288C
  1iug-assembly1_B  TM=8.221E-01  e=2.245E-03  Thermus thermophilus
  8ztp-assembly1_A  TM=8.800E-01  e=3.715E-01  Mycoplasmoides pneumoniae 19294
  1gc0-assembly1_C  TM=6.526E-01  e=1.238E-01  Pseudomonas putida

pLDDT: mean 76.53, std 16.53, range [38.47, 98.0]

Solvent-accessible surface area (backbone atoms only — not comparable to full-atom values): 11793 Å² total; per-residue (Å²): 132,84,77,57,82,72,53,58,55,54,55,51,49,54,52,54,50,51,49,61,70,47,45,65,61,42,53,54,25,38,76,66,74,43,73,76,78,81,51,74,65,56,55,50,47,54,59,46,49,49,67,70,30,69,55,68,71,46,38,52,52,48,37,55,52,49,54,52,51,49,51,52,61,63,67,46,82,84,59,94,65,70,89,44,62,64,36,48,57,38,54,73,66,68,70,81,65,95,81,72,47,63,81,52,48,48,68,70,51,10,57,49,43,47,61,59,43,56,76,67,36,38,67,57,50,25,51,54,50,55,70,38,82,79,61,78,64,60,60,48,75,38,59,37,31,38,58,72,27,44,37,71,51,64,56,52,56,38,40,50,25,43,56,75,53,72,49,90,48,40,36,33,36,40,22,37,63,23,42,79,66,52,95,79,56,47,81,84,37,59,46,73,38,80,44,66,48,44,62,39,48,64,74,38,78,122

Secondary structure (DSSP, 8-state):
-PPPTTHHHHHHHHHHHHHHHHHHHHHHHHHTTPPPPPPHHHHHHHHHHHHHS-SHHHHHHHHHHHHHHHHHHHS-TT--S-TTHHHHHHHHH-PPPSSSS-TT--HHHHHHHHHHTGGG-HHHHHHHHHH-TT----EEEEESB-TTT-PBP-HHHHHHHHHHTT---EEEEE-TTTTTTS---TTTTT-SEEE--TTTTT----